Protein 6HFM (pdb70)

Solvent-accessible surface area: 18145 Å² total; per-residue (Å²): 149,116,118,144,85,56,32,106,68,1,24,110,104,18,55,28,30,50,25,143,24,118,83,63,58,154,97,20,123,124,49,134,21,103,5,89,77,55,107,59,96,137,17,65,0,16,1,7,0,17,0,52,0,52,35,9,118,60,76,28,71,30,32,104,7,25,7,99,29,29,0,58,97,2,0,59,93,16,11,134,32,122,54,139,64,4,157,103,172,15,117,118,33,5,47,51,176,102,0,25,1,0,1,2,2,108,32,0,5,3,27,88,5,21,47,194,61,31,0,48,64,9,3,88,88,131,94,25,35,3,2,0,12,33,46,0,0,24,0,16,0,0,0,135,122,55,1,129,45,34,10,75,131,33,29,42,94,129,1,49,112,87,28,77,186,82,89,127,78,98,78,91,38,39,74,43,0,28,115,90,14,64,23,30,42,27,31,17,25,58,13,51,150,84,14,73,151,11,113,13,104,2,96,64,46,112,56,70,132,12,54,0,18,1,2,0,19,0,55,0,46,31,5,110,57,81,35,43,26,26,104,6,24,9,113,33,26,0,28,97,3,0,68,89,16,8,133,33,123,38,151,67,2,149,100,173,17,113,122,30,6,50,38,174,94,1,34,3,10,1,2,19,112,74,0,23,40,55,128,9,28,100,177,45,34,0,50,68,10,3,92,90,136,94,44,39,3,2,0,12,22,45,0,1,22,0,14,0,0,0,118,124,50,13,154,36,30,78,90,156,52,57,99,107,136,1,74,126,92,23,1,80

Radius of gyration: 22.62 Å; Cα contacts (8 Å, |Δi|>4): 596; chains: 2; bounding box: 57×51×50 Å

B-factor: mean 28.2, std 13.53, range [13.57, 96.5]

Organism: Saccharomyces cerevisiae (strain ATCC 204508 / S288c) (NCBI:txid559292)

Sequence (332 aa):
ENKKIMLESAMTTLRNITNIKTHSPVELLNEGKIRLEDPMDFESQLIYPALIMYPTQDEFDFVGEVSELTTVQELVDLVLEGPQERFKKEGKENFTPKKVLVFMETKAGGLIKAGKKLTFHDILKKESPDVPLFDNALKIYIVPKVESSEGWISKWDKQKALERRSVGSENKKIMLESAMTTLRNITNIKTHSPVELLNEGKIRLEDPMDFESQLIYPALIMYPTQDEFDFVGEVSELTTVQELVDLVLEGPQERFKKEGKENFTPKKVLVFMETKAGGLIKAGKKLTFHDILKKESPDVPLFDNALKIYIVPKVESSEGWISKWDKQKALERRSV

InterPro domains:
  IPR011990 Tetratricopeptide-like helical domain superfamily [G3DSA:1.25.40.10] (78-227)
  IPR011990 Tetratricopeptide-like helical domain superfamily [SSF48452] (81-211)
  IPR019734 Tetratricopeptide repeat [PF00515] (124-154)
  IPR019734 Tetratricopeptide repeat [SM00028] (83-116)
  IPR019734 Tetratricopeptide repeat [SM00028] (121-154)
  IPR044059 Cns1/TTC4, wheel domain [PF18972] (257-374)

Structure (mmCIF, N/CA/C/O backbone):
data_6HFM
#
_entry.id   6HFM
#
_cell.length_a   45.000
_cell.length_b   79.000
_cell.length_c   98.900
_cell.angle_alpha   90.00
_cell.angle_beta   90.00
_cell.angle_gamma   90.00
#
_symmetry.space_group_name_H-M   'P 21 21 21'
#
loop_
_entity.id
_entity.type
_entity.pdbx_description
1 polymer 'Hsp70/Hsp90 co-chaperone CNS1'
2 non-polymer 'MAGNESIUM ION'
3 water water
#
loop_
_atom_site.group_PDB
_atom_site.id
_atom_site.type_symbol
_atom_site.label_atom_id
_atom_site.label_alt_id
_atom_site.label_comp_id
_atom_site.label_asym_id
_atom_site.label_entity_id
_atom_site.label_seq_id
_atom_site.pdbx_PDB_ins_code
_atom_site.Cartn_x
_atom_site.Cartn_y
_atom_site.Cartn_z
_atom_site.occupancy
_atom_site.B_iso_or_equiv
_atom_site.auth_seq_id
_atom_site.auth_comp_id
_atom_site.auth_asym_id
_atom_site.auth_atom_id
_atom_site.pdbx_PDB_model_num
ATOM 1 N N . GLU A 1 3 ? -25.366 38.036 -9.665 1.00 77.05 221 GLU A N 1
ATOM 2 C CA . GLU A 1 3 ? -24.419 38.914 -10.433 1.00 76.91 221 GLU A CA 1
ATOM 3 C C . GLU A 1 3 ? -23.212 39.306 -9.578 1.00 69.62 221 GLU A C 1
ATOM 4 O O . GLU A 1 3 ? -22.068 39.184 -10.015 1.00 59.90 221 GLU A O 1
ATOM 10 N N . ASN A 1 4 ? -23.500 39.800 -8.374 1.00 63.84 222 ASN A N 1
ATOM 11 C CA . ASN A 1 4 ? -22.482 40.151 -7.366 1.00 59.78 222 ASN A CA 1
ATOM 12 C C . ASN A 1 4 ? -21.414 39.067 -7.141 1.00 50.15 222 ASN A C 1
ATOM 13 O O . ASN A 1 4 ? -20.217 39.364 -7.178 1.00 46.32 222 ASN A O 1
ATOM 18 N N . LYS A 1 5 ? -21.853 37.827 -6.917 1.00 45.72 223 LYS A N 1
ATOM 19 C CA . LYS A 1 5 ? -20.941 36.684 -6.722 1.00 42.68 223 LYS A CA 1
ATOM 20 C C . LYS A 1 5 ? -20.148 36.361 -7.982 1.00 38.23 223 LYS A C 1
ATOM 21 O O . LYS A 1 5 ? -18.943 36.092 -7.924 1.00 32.41 223 LYS A O 1
ATOM 27 N N . LYS A 1 6 ? -20.840 36.392 -9.113 1.00 37.61 224 LYS A N 1
ATOM 28 C CA . LYS A 1 6 ? -20.250 36.048 -10.396 1.00 38.06 224 LYS A CA 1
ATOM 29 C C . LYS A 1 6 ? -19.190 37.074 -10.824 1.00 32.42 224 LYS A C 1
ATOM 30 O O . LYS A 1 6 ? -18.098 36.701 -11.252 1.00 28.55 224 LYS A O 1
ATOM 36 N N . ILE A 1 7 ? -19.495 38.361 -10.667 1.00 30.90 225 ILE A N 1
ATOM 37 C CA . ILE A 1 7 ? -18.547 39.420 -11.018 1.00 30.76 225 ILE A CA 1
ATOM 38 C C . ILE A 1 7 ? -17.328 39.404 -10.081 1.00 25.76 225 ILE A C 1
ATOM 39 O O . ILE A 1 7 ? -16.207 39.652 -10.532 1.00 26.01 225 ILE A O 1
ATOM 44 N N . MET A 1 8 ? -17.537 39.107 -8.797 1.00 24.07 226 MET A N 1
ATOM 45 C CA . MET A 1 8 ? -16.416 38.978 -7.855 1.00 22.69 226 MET A CA 1
ATOM 46 C C . MET A 1 8 ? -15.473 37.852 -8.265 1.00 21.79 226 MET A C 1
ATOM 47 O O . MET A 1 8 ? -14.252 38.022 -8.236 1.00 21.36 226 MET A O 1
ATOM 52 N N . LEU A 1 9 ? -16.038 36.700 -8.621 1.00 21.65 227 LEU A N 1
ATOM 53 C CA . LEU A 1 9 ? -15.223 35.565 -9.043 1.00 21.68 227 LEU A CA 1
ATOM 54 C C . LEU A 1 9 ? -14.389 35.897 -10.279 1.00 21.65 227 LEU A C 1
ATOM 55 O O . LEU A 1 9 ? -13.198 35.596 -10.314 1.00 21.46 227 LEU A O 1
ATOM 60 N N . GLU A 1 10 ? -15.019 36.523 -11.276 1.00 23.04 228 GLU A N 1
ATOM 61 C CA . GLU A 1 10 ? -14.326 36.954 -12.497 1.00 25.26 228 GLU A CA 1
ATOM 62 C C . GLU A 1 10 ? -13.169 37.908 -12.184 1.00 22.92 228 GLU A C 1
ATOM 63 O O . GLU A 1 10 ? -12.059 37.726 -12.679 1.00 22.15 228 GLU A O 1
ATOM 69 N N . SER A 1 11 ? -13.441 38.920 -11.364 1.00 22.51 229 SER A N 1
ATOM 70 C CA . SER A 1 11 ? -12.421 39.901 -10.971 1.00 22.39 229 SER A CA 1
ATOM 71 C C . SER A 1 11 ? -11.286 39.259 -10.162 1.00 21.09 229 SER A C 1
ATOM 72 O O . SER A 1 11 ? -10.118 39.632 -10.314 1.00 21.13 229 SER A O 1
ATOM 75 N N . ALA A 1 12 ? -11.639 38.287 -9.322 1.00 19.08 230 ALA A N 1
ATOM 76 C CA . ALA A 1 12 ? -10.660 37.549 -8.522 1.00 19.06 230 ALA A CA 1
ATOM 77 C C . ALA A 1 12 ? -9.778 36.627 -9.367 1.00 19.36 230 ALA A C 1
ATOM 78 O O . ALA A 1 12 ? -8.590 36.463 -9.076 1.00 18.65 230 ALA A O 1
ATOM 80 N N . MET A 1 13 ? -10.363 36.020 -10.400 1.00 19.35 231 MET A N 1
ATOM 81 C CA . MET A 1 13 ? -9.610 35.134 -11.294 1.00 19.99 231 MET A CA 1
ATOM 82 C C . MET A 1 13 ? -8.673 35.903 -12.235 1.00 19.72 231 MET A C 1
ATOM 83 O O . MET A 1 13 ? -7.572 35.425 -12.505 1.00 19.71 231 MET A O 1
ATOM 88 N N . THR A 1 14 ? -9.078 37.091 -12.703 1.00 20.67 232 THR A N 1
ATOM 89 C CA A THR A 1 14 ? -8.209 37.925 -13.536 0.50 21.06 232 THR A CA 1
ATOM 90 C CA B THR A 1 14 ? -8.199 37.926 -13.534 0.50 21.71 232 THR A CA 1
ATOM 91 C C . THR A 1 14 ? -7.015 38.446 -12.724 1.00 20.68 232 THR A C 1
ATOM 92 O O . THR A 1 14 ? -5.902 38.532 -13.238 1.00 21.34 232 THR A O 1
ATOM 99 N N . LEU A 1 15 ? -7.244 38.776 -11.450 1.00 20.47 233 LEU A N 1
ATOM 100 C CA . LEU A 1 15 ? -6.144 39.177 -10.558 1.00 20.59 233 LEU A CA 1
ATOM 101 C C . LEU A 1 15 ? -5.099 38.069 -10.445 1.00 19.98 233 LEU A C 1
ATOM 102 O O . LEU A 1 15 ? -3.900 38.335 -10.433 1.00 21.25 233 LEU A O 1
ATOM 107 N N . ARG A 1 16 ? -5.577 36.828 -10.378 1.00 19.15 234 ARG A N 1
ATOM 108 C CA . ARG A 1 16 ? -4.724 35.637 -10.318 1.00 19.06 234 ARG A CA 1
ATOM 109 C C . ARG A 1 16 ? -4.096 35.231 -11.672 1.00 19.25 234 ARG A C 1
ATOM 110 O O . ARG A 1 16 ? -3.410 34.208 -11.743 1.00 19.36 234 ARG A O 1
ATOM 118 N N . ASN A 1 17 ? -4.352 36.012 -12.728 1.00 18.91 235 ASN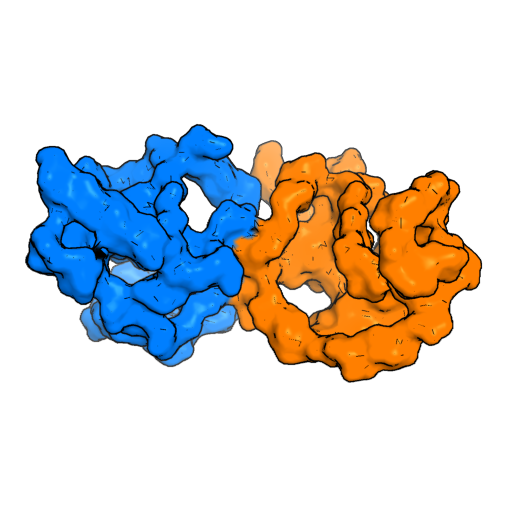 A N 1
ATOM 119 C CA . ASN A 1 17 ? -3.812 35.789 -14.076 1.00 19.23 235 ASN A CA 1
ATOM 120 C C . ASN A 1 17 ? -4.157 34.404 -14.642 1.00 18.22 235 ASN A C 1
ATOM 121 O O . ASN A 1 17 ? -3.363 33.812 -15.369 1.00 19.04 235 ASN A O 1
ATOM 126 N N . ILE A 1 18 ? -5.357 33.915 -14.330 1.00 17.28 236 ILE A N 1
ATOM 127 C CA . ILE A 1 18 ? -5.773 32.566 -14.750 1.00 17.31 236 ILE A CA 1
ATOM 128 C C . ILE A 1 18 ? -6.263 32.594 -16.202 1.00 18.13 236 ILE A C 1
ATOM 129 O O . ILE A 1 18 ? -7.139 33.389 -16.568 1.00 20.46 236 ILE A O 1
ATOM 134 N N . THR A 1 19 ? -5.680 31.726 -17.018 1.00 17.82 237 THR A N 1
ATOM 135 C CA . THR A 1 19 ? -6.142 31.481 -18.381 1.00 17.15 237 THR A CA 1
ATOM 136 C C . THR A 1 19 ? -7.131 30.311 -18.337 1.00 17.09 237 THR A C 1
ATOM 137 O O . THR A 1 19 ? -6.825 29.284 -17.745 1.00 16.59 237 THR A O 1
ATOM 141 N N . ASN A 1 20 ? -8.308 30.475 -18.945 1.00 17.07 238 ASN A N 1
ATOM 142 C CA . ASN A 1 20 ? -9.274 29.369 -19.070 1.00 16.91 238 ASN A CA 1
ATOM 143 C C . ASN A 1 20 ? -9.512 29.040 -20.538 1.00 17.04 238 ASN A C 1
ATOM 144 O O . ASN A 1 20 ? -9.804 29.928 -21.342 1.00 20.91 238 ASN A O 1
ATOM 149 N N . ILE A 1 21 ? -9.399 27.753 -20.868 1.00 16.26 239 ILE A N 1
ATOM 150 C CA . ILE A 1 21 ? -9.644 27.261 -22.220 1.00 17.67 239 ILE A CA 1
ATOM 151 C C . ILE A 1 21 ? -10.907 26.399 -22.199 1.00 18.07 239 ILE A C 1
ATOM 152 O O . ILE A 1 21 ? -10.967 25.407 -21.476 1.00 17.34 239 ILE A O 1
ATOM 157 N N . LYS A 1 22 ? -11.901 26.768 -23.008 1.00 18.02 240 LYS A N 1
ATOM 158 C CA . LYS A 1 22 ? -13.110 25.956 -23.146 1.00 19.43 240 LYS A CA 1
ATOM 159 C C . LYS A 1 22 ? -12.910 24.894 -24.227 1.00 18.33 240 LYS A C 1
ATOM 160 O O . LYS A 1 22 ? -12.309 25.170 -25.279 1.00 18.12 240 LYS A O 1
ATOM 166 N N . THR A 1 23 ? -13.383 23.678 -23.943 1.00 17.59 241 THR A N 1
ATOM 167 C CA . THR A 1 23 ? -13.274 22.546 -24.868 1.00 18.31 241 THR A CA 1
ATOM 168 C C . THR A 1 23 ? -14.659 22.172 -25.382 1.00 18.50 241 THR A C 1
ATOM 169 O O . THR A 1 23 ? -15.675 22.513 -24.768 1.00 18.13 241 THR A O 1
ATOM 173 N N . HIS A 1 24 ? -14.701 21.498 -26.530 1.00 19.07 242 HIS A N 1
ATOM 174 C CA . HIS A 1 24 ? -15.993 21.189 -27.162 1.00 20.20 242 HIS A CA 1
ATOM 175 C C . HIS A 1 24 ? -16.745 20.063 -26.456 1.00 20.78 242 HIS A C 1
ATOM 176 O O . HIS A 1 24 ? -17.979 20.101 -26.387 1.00 22.10 242 HIS A O 1
ATOM 183 N N . SER A 1 25 ? -16.013 19.094 -25.905 1.00 20.96 243 SER A N 1
ATOM 184 C CA . SER A 1 25 ? -16.623 17.901 -25.318 1.00 22.45 243 SER A CA 1
ATOM 185 C C . SER A 1 25 ? -16.071 17.596 -23.920 1.00 21.55 243 SER A C 1
ATOM 186 O O . SER A 1 25 ? -15.464 16.544 -23.706 1.00 24.62 243 SER A O 1
ATOM 189 N N . PRO A 1 26 ? -16.302 18.513 -22.959 1.00 20.37 244 PRO A N 1
ATOM 190 C CA . PRO A 1 26 ? -15.882 18.246 -21.582 1.00 21.45 244 PRO A CA 1
ATOM 191 C C . PRO A 1 26 ? -16.633 17.045 -21.008 1.00 23.34 244 PRO A C 1
ATOM 192 O O . PRO A 1 26 ? -17.786 16.798 -21.384 1.00 23.54 244 PRO A O 1
ATOM 196 N N . VAL A 1 27 ? -15.976 16.298 -20.123 1.00 23.68 245 VAL A N 1
ATOM 197 C CA . VAL A 1 27 ? -16.614 15.140 -19.485 1.00 25.71 245 VAL A CA 1
ATOM 198 C C . VAL A 1 27 ? -17.841 15.558 -18.671 1.00 24.91 245 VAL A C 1
ATOM 199 O O . VAL A 1 27 ? -17.892 16.668 -18.125 1.00 22.74 245 VAL A O 1
ATOM 203 N N . GLU A 1 28 ? -18.820 14.655 -18.587 1.00 27.53 246 GLU A N 1
ATOM 204 C CA . GLU A 1 28 ? -20.094 14.933 -17.911 1.00 30.28 246 GLU A CA 1
ATOM 205 C C . GLU A 1 28 ? -19.931 15.260 -16.420 1.00 26.50 246 GLU A C 1
ATOM 206 O O . GLU A 1 28 ? -20.738 15.987 -15.853 1.00 27.70 246 GLU A O 1
ATOM 212 N N . LEU A 1 29 ? -18.862 14.757 -15.801 1.00 24.56 247 LEU A N 1
ATOM 213 C CA . LEU A 1 29 ? -18.566 15.070 -14.397 1.00 25.33 247 LEU A CA 1
ATOM 214 C C . LEU A 1 29 ? -18.364 16.562 -14.109 1.00 24.19 247 LEU A C 1
ATOM 215 O O . LEU A 1 29 ? -18.535 16.986 -12.966 1.00 24.38 247 LEU A O 1
ATOM 220 N N . LEU A 1 30 ? -17.998 17.342 -15.133 1.00 23.81 248 LEU A N 1
ATOM 221 C CA . LEU A 1 30 ? -17.867 18.805 -15.017 1.00 23.68 248 LEU A CA 1
ATOM 222 C C . LEU A 1 30 ? -19.134 19.620 -15.365 1.00 26.10 248 LEU A C 1
ATOM 223 O O . LEU A 1 30 ? -19.057 20.849 -15.441 1.00 26.29 248 LEU A O 1
ATOM 228 N N . ASN A 1 31 ? -20.287 18.973 -15.572 1.00 27.56 249 ASN A N 1
ATOM 229 C CA . ASN A 1 31 ? -21.468 19.679 -16.115 1.00 29.91 249 ASN A CA 1
ATOM 230 C C . ASN A 1 31 ? -21.996 20.827 -15.233 1.00 30.64 249 ASN A C 1
ATOM 231 O O . ASN A 1 31 ? -22.543 21.805 -15.757 1.00 29.40 249 ASN A O 1
ATOM 236 N N . GLU A 1 32 ? -21.831 20.704 -13.913 1.00 32.32 250 GLU A N 1
ATOM 237 C CA . GLU A 1 32 ? -22.326 21.715 -12.965 1.00 33.99 250 GLU A CA 1
ATOM 238 C C . GLU A 1 32 ? -21.451 22.977 -12.906 1.00 29.86 250 GLU A C 1
ATOM 239 O O . GLU A 1 32 ? -21.917 24.027 -12.458 1.00 29.94 250 GLU A O 1
ATOM 245 N N . GLY A 1 33 ? -20.196 22.883 -13.347 1.00 27.62 251 GLY A N 1
ATOM 246 C CA . GLY A 1 33 ? -19.317 24.055 -13.424 1.00 26.54 251 GLY A CA 1
ATOM 247 C C . GLY A 1 33 ? -18.947 24.641 -12.070 1.00 26.90 251 GLY A C 1
ATOM 248 O O . GLY A 1 33 ? -18.909 25.867 -11.910 1.00 27.98 251 GLY A O 1
ATOM 249 N N . LYS A 1 34 ? -18.659 23.767 -11.107 1.00 25.55 252 LYS A N 1
ATOM 250 C CA . LYS A 1 34 ? -18.379 24.182 -9.727 1.00 25.82 252 LYS A CA 1
ATOM 251 C C . LYS A 1 34 ? -16.965 24.746 -9.579 1.00 24.70 252 LYS A C 1
ATOM 252 O O . LYS A 1 34 ? -15.993 24.003 -9.517 1.00 29.18 252 LYS A O 1
ATOM 258 N N . ILE A 1 35 ? -16.871 26.067 -9.550 1.00 23.86 253 ILE A N 1
ATOM 259 C CA . ILE A 1 35 ? -15.634 26.783 -9.218 1.00 22.05 253 ILE A CA 1
ATOM 260 C C . ILE A 1 35 ? -16.082 27.956 -8.354 1.00 21.60 253 ILE A C 1
ATOM 261 O O . ILE A 1 35 ? -17.097 28.589 -8.654 1.00 22.67 253 ILE A O 1
ATOM 266 N N . ARG A 1 36 ? -15.370 28.213 -7.258 1.00 20.70 254 ARG A N 1
ATOM 267 C CA . ARG A 1 36 ? -15.800 29.249 -6.310 1.00 21.46 254 ARG A CA 1
ATOM 268 C C . ARG A 1 36 ? -14.679 29.721 -5.396 1.00 20.36 254 ARG A C 1
ATOM 269 O O . ARG A 1 36 ? -13.704 29.003 -5.176 1.00 19.18 254 ARG A O 1
ATOM 277 N N . LEU A 1 37 ? -14.848 30.934 -4.876 1.00 20.26 255 LEU A N 1
ATOM 278 C CA . LEU A 1 37 ? -14.081 31.419 -3.731 1.00 19.86 255 LEU A CA 1
ATOM 279 C C . LEU A 1 37 ? -14.707 30.848 -2.467 1.00 21.45 255 LEU A C 1
ATOM 280 O O . LEU A 1 37 ? -15.935 30.843 -2.334 1.00 21.32 255 LEU A O 1
ATOM 285 N N . GLU A 1 38 ? -13.866 30.389 -1.541 1.00 21.82 256 GLU A N 1
ATOM 286 C CA . GLU A 1 38 ? -14.343 29.806 -0.278 1.00 24.27 256 GLU A CA 1
ATOM 287 C C . GLU A 1 38 ? -15.270 30.773 0.457 1.00 23.01 256 GLU A C 1
ATOM 288 O O . GLU A 1 38 ? -16.312 30.367 0.970 1.00 24.45 256 GLU A O 1
ATOM 294 N N . ASP A 1 39 ? -14.892 32.053 0.475 1.00 22.06 257 ASP A N 1
ATOM 295 C CA . ASP A 1 39 ? -15.756 33.134 0.953 1.00 22.79 257 ASP A CA 1
ATOM 296 C C . ASP A 1 39 ? -16.139 33.955 -0.276 1.00 23.08 257 ASP A C 1
ATOM 297 O O . ASP A 1 39 ? -15.296 34.677 -0.802 1.00 21.29 257 ASP A O 1
ATOM 302 N N . PRO A 1 40 ? -17.398 33.842 -0.751 1.00 24.34 258 PRO A N 1
ATOM 303 C CA . PRO A 1 40 ? -17.737 34.403 -2.077 1.00 24.97 258 PRO A CA 1
ATOM 304 C C . PRO A 1 40 ? -17.518 35.909 -2.272 1.00 25.79 258 PRO A C 1
ATOM 305 O O . PRO A 1 40 ? -17.335 36.344 -3.407 1.00 26.69 258 PRO A O 1
ATOM 309 N N . MET A 1 41 ? -17.541 36.688 -1.190 1.00 26.85 259 MET A N 1
ATOM 310 C CA . MET A 1 41 ? -17.310 38.139 -1.273 1.00 29.54 259 MET A CA 1
ATOM 311 C C . MET A 1 41 ? -15.906 38.582 -0.836 1.00 27.11 259 MET A C 1
ATOM 312 O O . MET A 1 41 ? -15.683 39.769 -0.595 1.00 27.86 259 MET A O 1
ATOM 317 N N . ASP A 1 42 ? -14.956 37.646 -0.783 1.00 24.73 260 ASP A N 1
ATOM 318 C CA . ASP A 1 42 ? -13.574 37.943 -0.400 1.00 24.08 260 ASP A CA 1
ATOM 319 C C . ASP A 1 42 ? -12.621 37.375 -1.450 1.00 21.76 260 ASP A C 1
ATOM 320 O O . ASP A 1 42 ? -12.389 36.169 -1.488 1.00 21.19 260 ASP A O 1
ATOM 325 N N . PHE A 1 43 ? -12.051 38.250 -2.281 1.00 21.21 261 PHE A N 1
ATOM 326 C CA . PHE A 1 43 ? -11.140 37.815 -3.356 1.00 20.97 261 PHE A CA 1
ATOM 327 C C . PHE A 1 43 ? -9.880 37.066 -2.865 1.00 21.63 261 PHE A C 1
ATOM 328 O O . PHE A 1 43 ? -9.293 36.301 -3.634 1.00 21.39 261 PHE A O 1
ATOM 336 N N . GLU A 1 44 ? -9.456 37.331 -1.623 1.00 22.33 262 GLU A N 1
ATOM 337 C CA . GLU A 1 44 ? -8.275 36.712 -0.992 1.00 24.89 262 GLU A CA 1
ATOM 338 C C . GLU A 1 44 ? -8.491 35.300 -0.496 1.00 22.33 262 GLU A C 1
ATOM 339 O O . GLU A 1 44 ? -7.517 34.602 -0.210 1.00 23.72 262 GLU A O 1
ATOM 345 N N . SER A 1 45 ? -9.750 34.904 -0.309 1.00 19.99 263 SER A N 1
ATOM 346 C CA . SER A 1 45 ? -10.047 33.559 0.177 1.00 20.38 263 SER A CA 1
ATOM 347 C C . SER A 1 45 ? -9.629 32.539 -0.876 1.00 20.79 263 SER A C 1
ATOM 348 O O . SER A 1 45 ? -9.340 32.893 -2.025 1.00 19.88 263 SER A O 1
ATOM 351 N N . GLN A 1 46 ? -9.570 31.275 -0.476 1.00 21.20 264 GLN A N 1
ATOM 352 C CA . GLN A 1 46 ? -9.050 30.233 -1.359 1.00 21.20 264 GLN A CA 1
ATOM 353 C C . GLN A 1 46 ? -10.003 29.964 -2.518 1.00 18.66 264 GLN A C 1
ATOM 354 O O . GLN A 1 46 ? -11.182 29.688 -2.310 1.00 18.58 264 GLN A O 1
ATOM 360 N N . LEU A 1 47 ? -9.482 30.091 -3.734 1.00 17.01 265 LEU A N 1
ATOM 361 C CA . LEU A 1 47 ? -10.166 29.635 -4.939 1.00 16.71 265 LEU A CA 1
ATOM 362 C C . LEU A 1 47 ? -10.149 28.108 -4.975 1.00 16.94 265 LEU A C 1
ATOM 363 O O . LEU A 1 47 ? -9.105 27.486 -4.775 1.00 18.41 265 LEU A O 1
ATOM 368 N N . ILE A 1 48 ? -11.316 27.519 -5.228 1.00 16.41 266 ILE A N 1
ATOM 369 C CA . ILE A 1 48 ? -11.504 26.067 -5.213 1.00 16.76 266 ILE A CA 1
ATOM 370 C C . ILE A 1 48 ? -12.034 25.651 -6.588 1.00 17.07 266 ILE A C 1
ATOM 371 O O . ILE A 1 48 ? -13.051 26.184 -7.041 1.00 19.15 266 ILE A O 1
ATOM 376 N N . TYR A 1 49 ? -11.352 24.703 -7.235 1.00 17.51 267 TYR A N 1
ATOM 377 C CA . TYR A 1 49 ? -11.767 24.196 -8.554 1.00 16.60 267 TYR A CA 1
ATOM 378 C C . TYR A 1 49 ? -11.696 22.668 -8.602 1.00 17.13 267 TYR A C 1
ATOM 379 O O . TYR A 1 49 ? -10.967 22.062 -7.817 1.00 17.50 267 TYR A O 1
ATOM 388 N N . PRO A 1 50 ? -12.448 22.042 -9.528 1.00 17.08 268 PRO A N 1
ATOM 389 C CA . PRO A 1 50 ? -12.327 20.601 -9.694 1.00 16.94 268 PRO A CA 1
ATOM 390 C C . PRO A 1 50 ? -11.017 20.228 -10.385 1.00 16.41 268 PRO A C 1
ATOM 391 O O . PRO A 1 50 ? -10.344 21.090 -10.961 1.00 16.70 268 PRO A O 1
ATOM 395 N N . ALA A 1 51 ? -10.679 18.942 -10.337 1.00 16.40 269 ALA A N 1
ATOM 396 C CA . ALA A 1 51 ? -9.506 18.406 -11.029 1.00 17.13 269 ALA A CA 1
ATOM 397 C C . ALA A 1 51 ? -9.805 17.094 -11.739 1.00 16.86 269 ALA A C 1
ATOM 398 O O . ALA A 1 51 ? -10.434 16.191 -11.167 1.00 18.31 269 ALA A O 1
ATOM 400 N N . LEU A 1 52 ? -9.355 17.005 -12.993 1.00 17.25 270 LEU A N 1
ATOM 401 C CA . LEU A 1 52 ? -9.274 15.751 -13.729 1.00 18.51 270 LEU A CA 1
ATOM 402 C C . LEU A 1 52 ? -7.831 15.270 -13.652 1.00 18.63 270 LEU A C 1
ATOM 403 O O . LEU A 1 52 ? -6.909 16.008 -14.012 1.00 19.58 270 LEU A O 1
ATOM 408 N N . ILE A 1 53 ? -7.634 14.040 -13.172 1.00 18.97 271 ILE A N 1
ATOM 409 C CA . ILE A 1 53 ? -6.298 13.461 -13.033 1.00 19.76 271 ILE A CA 1
ATOM 410 C C . ILE A 1 53 ? -6.220 12.287 -14.000 1.00 19.56 271 ILE A C 1
ATOM 411 O O . ILE A 1 53 ? -6.871 11.268 -13.795 1.00 21.04 271 ILE A O 1
ATOM 416 N N . MET A 1 54 ? -5.430 12.454 -15.058 1.00 18.75 272 MET A N 1
ATOM 417 C CA . MET A 1 54 ? -5.331 11.480 -16.142 1.00 20.09 272 MET A CA 1
ATOM 418 C C . MET A 1 54 ? -4.140 10.556 -15.906 1.00 19.36 272 MET A C 1
ATOM 419 O O . MET A 1 54 ? -3.060 11.015 -15.534 1.00 18.90 272 MET A O 1
ATOM 424 N N . TYR A 1 55 ? -4.346 9.258 -16.132 1.00 20.55 273 TYR A N 1
ATOM 425 C CA . TYR A 1 55 ? -3.272 8.262 -16.121 1.00 21.22 273 TYR A CA 1
ATOM 426 C C . TYR A 1 55 ? -3.227 7.643 -17.521 1.00 22.27 273 TYR A C 1
ATOM 427 O O . TYR A 1 55 ? -3.740 6.538 -17.730 1.00 23.55 273 TYR A O 1
ATOM 436 N N . PRO A 1 56 ? -2.630 8.359 -18.496 1.00 22.17 274 PRO A N 1
ATOM 437 C CA . PRO A 1 56 ? -2.731 7.925 -19.902 1.00 23.93 274 PRO A CA 1
ATOM 438 C C . PRO A 1 56 ? -2.117 6.553 -20.207 1.00 25.40 274 PRO A C 1
ATOM 439 O O . PRO A 1 56 ? -2.644 5.832 -21.065 1.00 29.35 274 PRO A O 1
ATOM 443 N N . THR A 1 57 ? -1.048 6.180 -19.500 1.00 24.10 275 THR A N 1
ATOM 444 C CA . THR A 1 57 ? -0.411 4.866 -19.707 1.00 25.96 275 THR A CA 1
ATOM 445 C C . THR A 1 57 ? -1.209 3.698 -19.095 1.00 28.29 275 THR A C 1
ATOM 446 O O . THR A 1 57 ? -0.905 2.535 -19.380 1.00 30.67 275 THR A O 1
ATOM 450 N N . GLN A 1 58 ? -2.212 4.002 -18.264 1.00 29.03 276 GLN A N 1
ATOM 451 C CA . GLN A 1 58 ? -3.106 2.996 -17.673 1.00 31.45 276 GLN A CA 1
ATOM 452 C C . GLN A 1 58 ? -4.555 3.041 -18.196 1.00 32.37 276 GLN A C 1
ATOM 453 O O . GLN A 1 58 ? -5.385 2.238 -17.752 1.00 33.90 276 GLN A O 1
ATOM 459 N N . ASP A 1 59 ? -4.854 3.949 -19.131 1.00 30.41 277 ASP A N 1
ATOM 460 C CA . ASP A 1 59 ? -6.226 4.185 -19.626 1.00 31.85 277 ASP A CA 1
ATOM 461 C C . ASP A 1 59 ? -7.229 4.361 -18.479 1.00 31.67 277 ASP A C 1
ATOM 462 O O . ASP A 1 59 ? -8.245 3.667 -18.390 1.00 32.05 277 ASP A O 1
ATOM 467 N N . GLU A 1 60 ? -6.912 5.295 -17.598 1.00 29.85 278 GLU A N 1
ATOM 468 C CA . GLU A 1 60 ? -7.721 5.551 -16.415 1.00 28.56 278 GLU A CA 1
ATOM 469 C C . GLU A 1 60 ? -7.641 7.025 -16.087 1.00 26.02 278 GLU A C 1
ATOM 470 O O . GLU A 1 60 ? -6.713 7.707 -16.524 1.00 25.66 278 GLU A O 1
ATOM 476 N N . PHE A 1 61 ? -8.629 7.511 -15.342 1.00 24.36 279 PHE A N 1
ATOM 477 C CA . PHE A 1 61 ? -8.572 8.854 -14.771 1.00 23.51 279 PHE A CA 1
ATOM 478 C C . PHE A 1 61 ? -9.378 8.940 -13.480 1.00 23.67 279 PHE A C 1
ATOM 479 O O . PHE A 1 61 ? -10.270 8.121 -13.236 1.00 24.46 279 PHE A O 1
ATOM 487 N N . ASP A 1 62 ? -9.024 9.920 -12.652 1.00 22.27 280 ASP A N 1
ATOM 488 C CA . ASP A 1 62 ? -9.756 10.236 -11.430 1.00 22.42 280 ASP A CA 1
ATOM 489 C C . ASP A 1 62 ? -10.386 11.613 -11.565 1.00 21.46 280 ASP A C 1
ATOM 490 O O . ASP A 1 62 ? -9.924 12.450 -12.347 1.00 20.82 280 ASP A O 1
ATOM 495 N N . PHE A 1 63 ? -11.439 11.833 -10.787 1.00 20.96 281 PHE A N 1
ATOM 496 C CA . PHE A 1 63 ? -12.088 13.128 -10.670 1.00 21.31 281 PHE A CA 1
ATOM 497 C C . PHE A 1 63 ? -12.142 13.526 -9.198 1.00 21.85 281 PHE A C 1
ATOM 498 O O . PHE A 1 63 ? -12.616 12.756 -8.362 1.00 23.76 281 PHE A O 1
ATOM 506 N N . VAL A 1 64 ? -11.650 14.725 -8.893 1.00 20.49 282 VAL A N 1
ATOM 507 C CA . VAL A 1 64 ? -11.702 15.283 -7.544 1.00 21.14 282 VAL A CA 1
ATOM 508 C C . VAL A 1 64 ? -12.526 16.562 -7.640 1.00 20.51 282 VAL A C 1
ATOM 509 O O . VAL A 1 64 ? -12.137 17.498 -8.333 1.00 21.84 282 VAL A O 1
ATOM 513 N N . GLY A 1 65 ? -13.668 16.591 -6.953 1.00 21.05 283 GLY A N 1
ATOM 514 C CA . GLY A 1 65 ? -14.623 17.686 -7.089 1.00 21.65 283 GLY A CA 1
ATOM 515 C C . GLY A 1 65 ? -14.135 19.044 -6.627 1.00 21.17 283 GLY A C 1
ATOM 516 O O . GLY A 1 65 ? -14.521 20.061 -7.213 1.00 22.25 283 GLY A O 1
ATOM 517 N N . GLU A 1 66 ? -13.305 19.059 -5.580 1.00 22.32 284 GLU A N 1
ATOM 518 C CA . GLU A 1 66 ? -12.788 20.296 -4.976 1.00 22.99 284 GLU A CA 1
ATOM 519 C C . GLU A 1 66 ? -11.304 20.180 -4.630 1.00 22.53 284 GLU A C 1
ATOM 520 O O . GLU A 1 66 ? -10.904 19.323 -3.835 1.00 25.47 284 GLU A O 1
ATOM 526 N N . VAL A 1 67 ? -10.498 21.046 -5.244 1.00 20.74 285 VAL A N 1
ATOM 527 C CA . VAL A 1 67 ? -9.080 21.196 -4.934 1.00 19.55 285 VAL A CA 1
ATOM 528 C C . VAL A 1 67 ? -8.817 22.677 -4.695 1.00 19.44 285 VAL A C 1
ATOM 529 O O . VAL A 1 67 ? -9.104 23.499 -5.560 1.00 19.93 285 VAL A O 1
ATOM 533 N N . SER A 1 68 ? -8.267 23.013 -3.528 1.00 18.77 286 SER A N 1
ATOM 534 C CA . SER A 1 68 ? -7.875 24.394 -3.243 1.00 18.45 286 SER A CA 1
ATOM 535 C C . SER A 1 68 ? -6.638 24.785 -4.039 1.00 18.06 286 SER A C 1
ATOM 536 O O . SER A 1 68 ? -5.714 23.988 -4.187 1.00 18.77 286 SER A O 1
ATOM 539 N N . GLU A 1 69 ? -6.605 26.040 -4.494 1.00 18.98 287 GLU A N 1
ATOM 540 C CA . GLU A 1 69 ? -5.422 26.610 -5.157 1.00 19.09 287 GLU A CA 1
ATOM 541 C C . GLU A 1 69 ? -4.139 26.573 -4.306 1.00 19.32 287 GLU A C 1
ATOM 542 O O . GLU A 1 69 ? -3.044 26.614 -4.850 1.00 20.49 287 GLU A O 1
ATOM 548 N N . LEU A 1 70 ? -4.278 26.540 -2.979 1.00 20.30 288 LEU A N 1
ATOM 549 C CA . LEU A 1 70 ? -3.116 26.444 -2.085 1.00 21.80 288 LEU A CA 1
ATOM 550 C C . LEU A 1 70 ? -2.560 25.024 -1.927 1.00 21.58 288 LEU A C 1
ATOM 551 O O . LEU A 1 70 ? -1.517 24.838 -1.290 1.00 24.37 288 LEU A O 1
ATOM 556 N N . THR A 1 71 ? -3.249 24.030 -2.487 1.00 20.57 289 THR A N 1
ATOM 557 C CA . THR A 1 71 ? -2.748 22.653 -2.539 1.00 22.15 289 THR A CA 1
ATOM 558 C C . THR A 1 71 ? -1.498 22.584 -3.425 1.00 21.82 289 THR A C 1
ATOM 559 O O . THR A 1 71 ? -1.468 23.190 -4.504 1.00 20.80 289 THR A O 1
ATOM 563 N N . THR A 1 72 ? -0.473 21.857 -2.978 1.00 22.14 290 THR A N 1
ATOM 564 C CA . THR A 1 72 ? 0.703 21.615 -3.817 1.00 22.31 290 THR A CA 1
ATOM 565 C C . THR A 1 72 ? 0.478 20.420 -4.735 1.00 21.56 290 THR A C 1
ATOM 566 O O . THR A 1 72 ? -0.380 19.575 -4.486 1.00 21.33 290 THR A O 1
ATOM 570 N N . VAL A 1 73 ? 1.283 20.359 -5.789 1.00 20.08 291 VAL A N 1
ATOM 571 C CA . VAL A 1 73 ? 1.249 19.229 -6.717 1.00 20.42 291 VAL A CA 1
ATOM 572 C C . VAL A 1 73 ? 1.496 17.924 -5.939 1.00 21.94 291 VAL A C 1
ATOM 573 O O . VAL A 1 73 ? 0.745 16.954 -6.097 1.00 21.24 291 VAL A O 1
ATOM 577 N N . GLN A 1 74 ? 2.519 17.928 -5.081 1.00 23.40 292 GLN A N 1
ATOM 578 C CA . GLN A 1 74 ? 2.823 16.783 -4.202 1.00 26.45 292 GLN A CA 1
ATOM 579 C C . GLN A 1 74 ? 1.623 16.336 -3.366 1.00 25.42 292 GLN A C 1
ATOM 580 O O . GLN A 1 74 ? 1.347 15.143 -3.265 1.00 25.45 292 GLN A O 1
ATOM 586 N N . GLU A 1 75 ? 0.934 17.296 -2.753 1.00 24.87 293 GLU A N 1
ATOM 587 C CA . GLU A 1 75 ? -0.227 16.992 -1.908 1.00 25.63 293 GLU A CA 1
ATOM 588 C C . GLU A 1 75 ? -1.353 16.312 -2.698 1.00 24.83 293 GLU A C 1
ATOM 589 O O . GLU A 1 75 ? -1.971 15.372 -2.204 1.00 25.66 293 GLU A O 1
ATOM 595 N N . LEU A 1 76 ? -1.594 16.758 -3.934 1.00 22.75 294 LEU A N 1
ATOM 596 C CA . LEU A 1 76 ? -2.622 16.130 -4.770 1.00 22.79 294 LEU A CA 1
ATOM 597 C C . LEU A 1 76 ? -2.192 14.729 -5.222 1.00 22.89 294 LEU A C 1
ATOM 598 O O . LEU A 1 76 ? -3.011 13.808 -5.226 1.00 23.30 294 LEU A O 1
ATOM 603 N N . VAL A 1 77 ? -0.917 14.570 -5.589 1.00 22.88 295 VAL A N 1
ATOM 604 C CA . VAL A 1 77 ? -0.374 13.243 -5.943 1.00 23.48 295 VAL A CA 1
ATOM 605 C C . VAL A 1 77 ? -0.498 12.273 -4.762 1.00 25.93 295 VAL A C 1
ATOM 606 O O . VAL A 1 77 ? -0.959 11.141 -4.929 1.00 25.14 295 VAL A O 1
ATOM 610 N N . ASP A 1 78 ? -0.097 12.729 -3.576 1.00 27.78 296 ASP A N 1
ATOM 611 C CA . ASP A 1 78 ? -0.222 11.922 -2.354 1.00 29.79 296 ASP A CA 1
ATOM 612 C C . ASP A 1 78 ? -1.666 11.475 -2.119 1.00 29.60 296 AS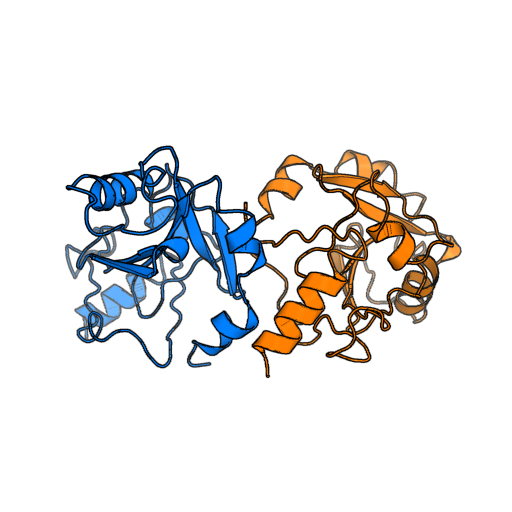P A C 1
ATOM 613 O O . ASP A 1 78 ? -1.898 10.326 -1.773 1.00 31.47 296 ASP A O 1
ATOM 618 N N . LEU A 1 79 ? -2.627 12.372 -2.338 1.00 29.03 297 LEU A N 1
ATOM 619 C CA . LEU A 1 79 ? -4.050 12.054 -2.167 1.00 31.79 297 LEU A CA 1
ATOM 620 C C . LEU A 1 79 ? -4.539 10.959 -3.115 1.00 29.49 297 LEU A C 1
ATOM 621 O O . LEU A 1 79 ? -5.113 9.971 -2.674 1.00 31.94 297 LEU A O 1
ATOM 626 N N . VAL A 1 80 ? -4.323 11.147 -4.416 1.00 27.86 298 VAL A N 1
ATOM 627 C CA . VAL A 1 80 ? -4.859 10.216 -5.421 1.00 26.96 298 VAL A CA 1
ATOM 628 C C . VAL A 1 80 ? -4.161 8.850 -5.438 1.00 27.59 298 VAL A C 1
ATOM 629 O O . VAL A 1 80 ? -4.769 7.861 -5.846 1.00 28.57 298 VAL A O 1
ATOM 633 N N . LEU A 1 81 ? -2.905 8.793 -4.984 1.00 28.18 299 LEU A N 1
ATOM 634 C CA . LEU A 1 81 ? -2.158 7.528 -4.913 1.00 30.55 299 LEU A CA 1
ATOM 635 C C . LEU A 1 81 ? -2.153 6.841 -3.531 1.00 35.22 299 LEU A C 1
ATOM 636 O O . LEU A 1 81 ? -1.566 5.766 -3.409 1.00 38.02 299 LEU A O 1
ATOM 641 N N . GLU A 1 82 ? -2.800 7.423 -2.512 1.00 42.50 300 GLU A N 1
ATOM 642 C CA . GLU A 1 82 ? -2.720 6.877 -1.135 1.00 52.86 300 GLU A CA 1
ATOM 643 C C . GLU A 1 82 ? -3.515 5.591 -0.935 1.00 60.52 300 GLU A C 1
ATOM 644 O O . GLU A 1 82 ? -3.037 4.665 -0.274 1.00 64.94 300 GLU A O 1
ATOM 650 N N . GLY A 1 83 ? -4.725 5.540 -1.491 1.00 66.53 301 GLY A N 1
ATOM 651 C CA . GLY A 1 83 ? -5.598 4.378 -1.336 1.00 74.47 301 GLY A CA 1
ATOM 652 C C . GLY A 1 83 ? -5.067 3.166 -2.082 1.00 79.54 301 GLY A C 1
ATOM 653 O O . GLY A 1 83 ? -4.116 3.290 -2.861 1.00 78.89 301 GLY A O 1
ATOM 654 N N . PRO A 1 84 ? -5.663 1.978 -1.838 1.00 85.82 302 PRO A N 1
ATOM 655 C CA . PRO A 1 84 ? -5.323 0.781 -2.612 1.00 84.97 302 PRO A CA 1
ATOM 656 C C . PRO A 1 84 ? -5.344 1.057 -4.112 1.00 78.12 302 PRO A C 1
ATOM 657 O O . PRO A 1 84 ? -6.305 1.642 -4.618 1.00 76.67 302 PRO A O 1
ATOM 661 N N . GLN A 1 85 ? -4.293 0.629 -4.807 1.00 72.04 303 GLN A N 1
ATOM 662 C CA . GLN A 1 85 ? -4.050 1.023 -6.197 1.00 72.27 303 GLN A CA 1
ATOM 663 C C . GLN A 1 85 ? -4.568 -0.009 -7.197 1.00 65.07 303 GLN A C 1
ATOM 664 O O . GLN A 1 85 ? -4.006 -0.155 -8.288 1.00 59.68 303 GLN A O 1
ATOM 670 N N . GLU A 1 86 ? -5.655 -0.696 -6.846 1.00 62.35 304 GLU A N 1
ATOM 671 C CA . GLU A 1 86 ? -6.160 -1.806 -7.655 1.00 62.97 304 GLU A CA 1
ATOM 672 C C . GLU A 1 86 ? -6.692 -1.371 -9.023 1.00 55.91 304 GLU A C 1
ATOM 673 O O . GLU A 1 86 ? -6.725 -2.188 -9.943 1.00 55.24 304 GLU A O 1
ATOM 679 N N . ARG A 1 87 ? -7.086 -0.101 -9.166 1.00 50.07 305 ARG A N 1
ATOM 680 C CA . ARG A 1 87 ? -7.597 0.402 -10.449 1.00 48.64 305 ARG A CA 1
ATOM 681 C C . ARG A 1 87 ? -6.559 0.382 -11.585 1.00 44.69 305 ARG A C 1
ATOM 682 O O . ARG A 1 87 ? -6.943 0.315 -12.754 1.00 41.05 305 ARG A O 1
ATOM 690 N N . PHE A 1 88 ? -5.266 0.437 -11.247 1.00 38.27 306 PHE A N 1
ATOM 691 C CA . PHE A 1 88 ? -4.199 0.296 -12.245 1.00 36.06 306 PHE A CA 1
ATOM 692 C C . PHE A 1 88 ? -3.960 -1.187 -12.488 1.00 38.50 306 PHE A C 1
ATOM 693 O O . PHE A 1 88 ? -3.541 -1.901 -11.576 1.00 36.31 306 PHE A O 1
ATOM 701 N N . LYS A 1 89 ? -4.232 -1.639 -13.712 1.00 41.33 307 LYS A N 1
ATOM 702 C CA . LYS A 1 89 ? -4.225 -3.070 -14.044 1.00 46.53 307 LYS A CA 1
ATOM 703 C C . LYS A 1 89 ? -3.387 -3.420 -15.277 1.00 49.21 307 LYS A C 1
ATOM 704 O O . LYS A 1 89 ? -3.556 -4.495 -15.854 1.00 52.78 307 LYS A O 1
ATOM 710 N N . LYS A 1 90 ? -2.466 -2.534 -15.655 1.00 49.93 308 LYS A N 1
ATOM 711 C CA . LYS A 1 90 ? -1.623 -2.732 -16.835 1.00 49.86 308 LYS A CA 1
ATOM 712 C C . LYS A 1 90 ? -0.155 -2.745 -16.463 1.00 51.06 308 LYS A C 1
ATOM 713 O O . LYS A 1 90 ? 0.210 -2.393 -15.336 1.00 43.28 308 LYS A O 1
ATOM 719 N N . GLU A 1 91 ? 0.669 -3.153 -17.432 1.00 53.55 309 GLU A N 1
ATOM 720 C CA . GLU A 1 91 ? 2.133 -3.113 -17.321 1.00 56.20 309 GLU A CA 1
ATOM 721 C C . GLU A 1 91 ? 2.606 -1.763 -16.798 1.00 47.41 309 GLU A C 1
ATOM 722 O O . GLU A 1 91 ? 2.214 -0.718 -17.319 1.00 45.26 309 GLU A O 1
ATOM 728 N N . GLY A 1 92 ? 3.438 -1.804 -15.761 1.00 42.20 310 GLY A N 1
ATOM 729 C CA . GLY A 1 92 ? 3.985 -0.596 -15.147 1.00 39.73 310 GLY A CA 1
ATOM 730 C C . GLY A 1 92 ? 3.190 -0.033 -13.982 1.00 37.91 310 GLY A C 1
ATOM 731 O O . GLY A 1 92 ? 3.544 1.026 -13.473 1.00 36.35 310 GLY A O 1
ATOM 732 N N . LYS A 1 93 ? 2.132 -0.728 -13.553 1.00 37.22 311 LYS A N 1
ATOM 733 C CA . LYS A 1 93 ? 1.318 -0.312 -12.387 1.00 37.96 311 LYS A CA 1
ATOM 734 C C . LYS A 1 93 ? 2.121 -0.104 -11.094 1.00 35.02 311 LYS A C 1
ATOM 735 O O . LYS A 1 93 ? 1.776 0.747 -10.269 1.00 31.88 311 LYS A O 1
ATOM 741 N N . GLU A 1 94 ? 3.178 -0.898 -10.925 1.00 34.36 312 GLU A N 1
ATOM 742 C CA . GLU A 1 94 ? 4.098 -0.791 -9.783 1.00 36.54 312 GLU A CA 1
ATOM 743 C C . GLU A 1 94 ? 4.842 0.546 -9.650 1.00 33.87 312 GLU A C 1
ATOM 744 O O . GLU A 1 94 ? 5.321 0.873 -8.564 1.00 32.82 312 GLU A O 1
ATOM 750 N N . ASN A 1 95 ? 4.947 1.308 -10.741 1.00 31.30 313 ASN A N 1
ATOM 751 C CA . ASN A 1 95 ? 5.653 2.598 -10.722 1.00 30.57 313 ASN A CA 1
ATOM 752 C C . ASN A 1 95 ? 4.767 3.807 -10.397 1.00 30.08 313 ASN A C 1
ATOM 753 O O . ASN A 1 95 ? 5.234 4.943 -10.495 1.00 29.81 313 ASN A O 1
ATOM 758 N N . PHE A 1 96 ? 3.514 3.579 -9.995 1.00 28.03 314 PHE A N 1
ATOM 759 C CA . PHE A 1 96 ? 2.633 4.670 -9.558 1.00 28.18 314 PHE A CA 1
ATOM 760 C C . PHE A 1 96 ? 2.753 4.908 -8.050 1.00 27.92 314 PHE A C 1
ATOM 761 O O . PHE A 1 96 ? 1.876 4.538 -7.269 1.00 30.58 314 PHE A O 1
ATOM 769 N N . THR A 1 97 ? 3.871 5.521 -7.664 1.00 28.34 315 THR A N 1
ATOM 770 C CA . THR A 1 97 ? 4.115 5.977 -6.293 1.00 29.66 315 THR A CA 1
ATOM 771 C C . THR A 1 97 ? 4.434 7.472 -6.360 1.00 29.37 315 THR A C 1
ATOM 772 O O . THR A 1 97 ? 4.779 7.973 -7.431 1.00 28.74 315 THR A O 1
ATOM 776 N N . PRO A 1 98 ? 4.330 8.189 -5.228 1.00 28.69 316 PRO A N 1
ATOM 777 C CA . PRO A 1 98 ? 4.595 9.636 -5.245 1.00 28.18 316 PRO A CA 1
ATOM 778 C C . PRO A 1 98 ? 5.967 10.069 -5.783 1.00 28.90 316 PRO A C 1
ATOM 779 O O . PRO A 1 98 ? 6.050 11.082 -6.477 1.00 33.56 316 PRO A O 1
ATOM 783 N N . LYS A 1 99 ? 7.022 9.315 -5.467 1.00 28.12 317 LYS A N 1
ATOM 784 C CA . LYS A 1 99 ? 8.371 9.614 -5.967 1.00 30.53 317 LYS A CA 1
ATOM 785 C C . LYS A 1 99 ? 8.533 9.245 -7.442 1.00 29.88 317 LYS A C 1
ATOM 786 O O . LYS A 1 99 ? 9.115 10.011 -8.209 1.00 31.50 317 LYS A O 1
ATOM 792 N N . LYS A 1 100 ? 8.031 8.073 -7.823 1.00 27.00 318 LYS A N 1
ATOM 793 C CA . LYS A 1 100 ? 8.297 7.510 -9.153 1.00 26.70 318 LYS A CA 1
ATOM 794 C C . LYS A 1 100 ? 7.499 8.133 -10.303 1.00 25.56 318 LYS A C 1
ATOM 795 O O . LYS A 1 100 ? 7.838 7.900 -11.458 1.00 24.78 318 LYS A O 1
ATOM 801 N N . VAL A 1 101 ? 6.454 8.906 -10.001 1.00 23.84 319 VAL A N 1
ATOM 802 C CA . VAL A 1 101 ? 5.681 9.582 -11.061 1.00 22.07 319 VAL A CA 1
ATOM 803 C C . VAL A 1 101 ? 6.165 11.005 -11.296 1.00 21.77 319 VAL A C 1
ATOM 804 O O . VAL A 1 101 ? 6.710 11.644 -10.393 1.00 23.73 319 VAL A O 1
ATOM 808 N N . LEU A 1 102 ? 5.969 11.481 -12.524 1.00 19.30 320 LEU A N 1
ATOM 809 C CA . LEU A 1 102 ? 6.048 12.908 -12.836 1.00 19.20 320 LEU A CA 1
ATOM 810 C C . LEU A 1 102 ? 4.639 13.406 -13.130 1.00 18.90 320 LEU A C 1
ATOM 811 O O . LEU A 1 102 ? 3.752 12.621 -13.479 1.00 19.33 320 LEU A O 1
ATOM 816 N N . VAL A 1 103 ? 4.442 14.716 -12.968 1.00 18.48 321 VAL A N 1
ATOM 817 C CA . VAL A 1 103 ? 3.154 15.360 -13.226 1.00 18.08 321 VAL A CA 1
ATOM 818 C C . VAL A 1 103 ? 3.347 16.351 -14.374 1.00 17.00 321 VAL A C 1
ATOM 819 O O . VAL A 1 103 ? 4.250 17.189 -14.330 1.00 19.08 321 VAL A O 1
ATOM 823 N N . PHE A 1 104 ? 2.492 16.241 -15.391 1.00 15.73 322 PHE A N 1
ATOM 824 C CA . PHE A 1 104 ? 2.505 17.127 -16.551 1.00 16.02 322 PHE A CA 1
ATOM 825 C C . PHE A 1 104 ? 1.184 17.876 -16.681 1.00 15.24 322 PHE A C 1
ATOM 826 O O . PHE A 1 104 ? 0.130 17.384 -16.275 1.00 15.30 322 PHE A O 1
ATOM 834 N N . MET A 1 105 ? 1.267 19.093 -17.214 1.00 15.62 323 MET A N 1
ATOM 835 C CA . MET A 1 105 ? 0.097 19.904 -17.521 1.00 15.11 323 MET A CA 1
ATOM 836 C C . MET A 1 105 ? 0.251 20.506 -18.908 1.00 15.47 323 MET A C 1
ATOM 837 O O . MET A 1 105 ? 1.368 20.793 -19.348 1.00 16.80 323 MET A O 1
ATOM 842 N N . GLU A 1 106 ? -0.878 20.681 -19.588 1.00 15.49 324 GLU A N 1
ATOM 843 C CA . GLU A 1 106 ? -0.902 21.264 -20.923 1.00 15.35 324 GLU A CA 1
ATOM 844 C C . GLU A 1 106 ? -0.751 22.785 -20.831 1.00 15.55 324 GLU A C 1
ATOM 845 O O . GLU A 1 106 ? -1.304 23.414 -19.922 1.00 17.44 324 GLU A O 1
ATOM 851 N N . THR A 1 107 ? -0.009 23.373 -21.770 1.00 15.45 325 THR A N 1
ATOM 852 C CA . THR A 1 107 ? 0.171 24.829 -21.825 1.00 15.95 325 THR A CA 1
ATOM 853 C C . THR A 1 107 ? -0.779 25.451 -22.848 1.00 16.04 325 THR A C 1
ATOM 854 O O . THR A 1 107 ? -1.428 24.742 -23.619 1.00 16.82 325 THR A O 1
ATOM 858 N N . LYS A 1 108 ? -0.854 26.778 -22.875 1.00 17.25 326 LYS A N 1
ATOM 859 C CA . LYS A 1 108 ? -1.714 27.462 -23.844 1.00 18.56 326 LYS A CA 1
ATOM 860 C C . LYS A 1 108 ? -1.314 27.125 -25.288 1.00 18.32 326 LYS A C 1
ATOM 861 O O . LYS A 1 108 ? -2.172 27.030 -26.158 1.00 19.62 326 LYS A O 1
ATOM 867 N N . ALA A 1 109 ? -0.016 26.917 -25.525 1.00 19.76 327 ALA A N 1
ATOM 868 C CA . ALA A 1 109 ? 0.482 26.526 -26.849 1.00 20.78 327 ALA A CA 1
ATOM 869 C C . ALA A 1 109 ? 0.074 25.111 -27.287 1.00 20.54 327 ALA A C 1
ATOM 870 O O . ALA A 1 109 ? 0.205 24.774 -28.461 1.00 23.31 327 ALA A O 1
ATOM 872 N N . GLY A 1 110 ? -0.412 24.287 -26.358 1.00 19.47 328 GLY A N 1
ATOM 873 C CA . GLY A 1 110 ? -0.737 22.887 -26.638 1.00 19.51 328 GLY A CA 1
ATOM 874 C C . GLY A 1 110 ? 0.418 21.935 -26.375 1.00 19.11 328 GLY A C 1
ATOM 875 O O . GLY A 1 110 ? 0.330 20.746 -26.710 1.00 20.35 328 GLY A O 1
ATOM 876 N N . GLY A 1 111 ? 1.501 22.449 -25.785 1.00 18.31 329 GLY A N 1
ATOM 877 C CA . GLY A 1 111 ? 2.615 21.633 -25.321 1.00 18.08 329 GLY A CA 1
ATOM 878 C C . GLY A 1 111 ? 2.397 21.124 -23.909 1.00 18.00 329 GLY A C 1
ATOM 879 O O . GLY A 1 111 ? 1.320 21.301 -23.336 1.00 18.19 329 GLY A O 1
ATOM 880 N N . LEU A 1 112 ? 3.425 20.484 -23.357 1.00 17.20 330 LEU A N 1
ATOM 881 C CA . LEU A 1 112 ? 3.401 19.956 -21.992 1.00 16.87 330 LEU A CA 1
ATOM 882 C C . LEU A 1 112 ? 4.524 20.528 -21.138 1.00 17.78 330 LEU A C 1
ATOM 883 O O . LEU A 1 112 ? 5.642 20.705 -21.610 1.00 19.13 330 LEU A O 1
ATOM 888 N N . ILE A 1 113 ? 4.220 20.797 -19.869 1.00 17.61 331 ILE A N 1
ATOM 889 C CA . ILE A 1 113 ? 5.235 21.203 -18.891 1.00 18.08 331 ILE A CA 1
ATOM 890 C C . ILE A 1 113 ? 5.210 20.236 -17.715 1.00 17.82 331 ILE A C 1
ATOM 891 O O . ILE A 1 113 ? 4.142 19.791 -17.298 1.00 18.48 331 ILE A O 1
ATOM 896 N N . LYS A 1 114 ? 6.391 19.907 -17.199 1.00 18.66 332 LYS A N 1
ATOM 897 C CA . LYS A 1 114 ? 6.518 19.169 -15.950 1.00 20.64 332 LYS A CA 1
ATOM 898 C C . LYS A 1 114 ? 6.178 20.127 -14.801 1.00 19.99 332 LYS A C 1
ATOM 899 O O . LYS A 1 114 ? 6.829 21.158 -14.640 1.00 21.32 332 LYS A O 1
ATOM 905 N N . ALA A 1 115 ? 5.138 19.800 -14.040 1.00 20.39 333 ALA A N 1
ATOM 906 C CA . ALA A 1 115 ? 4.714 20.598 -12.889 1.00 21.35 333 ALA A CA 1
ATOM 907 C C . ALA A 1 115 ? 5.556 20.250 -11.669 1.00 23.79 333 ALA A C 1
ATOM 908 O O . ALA A 1 115 ? 5.542 19.105 -11.214 1.00 25.63 333 ALA A O 1
ATOM 910 N N . GLY A 1 116 ? 6.282 21.239 -11.143 1.00 24.31 334 GLY A N 1
ATOM 911 C CA . GLY A 1 116 ? 7.110 21.051 -9.949 1.00 26.47 334 GLY A CA 1
ATOM 912 C C . GLY A 1 116 ? 6.296 20.585 -8.753 1.00 26.28 334 GLY A C 1
ATOM 913 O O . GLY A 1 116 ? 5.269 21.184 -8.432 1.00 25.00 334 GLY A O 1
ATOM 914 N N . LYS A 1 117 ? 6.744 19.516 -8.096 1.00 26.72 335 LYS A N 1
ATOM 915 C CA . LYS A 1 117 ? 5.971 18.895 -7.011 1.00 28.21 335 LYS A CA 1
ATOM 916 C C . LYS A 1 117 ? 5.766 19.795 -5.786 1.00 27.95 335 LYS A C 1
ATOM 917 O O . LYS A 1 117 ? 4.767 19.661 -5.076 1.00 26.89 335 LYS A O 1
ATOM 923 N N . LYS A 1 118 ? 6.692 20.725 -5.561 1.00 28.08 336 LYS A N 1
ATOM 924 C CA . LYS A 1 118 ? 6.591 21.655 -4.436 1.00 29.12 336 LYS A CA 1
ATOM 925 C C . LYS A 1 118 ? 5.741 22.903 -4.716 1.00 28.16 336 LYS A C 1
ATOM 926 O O . LYS A 1 118 ? 5.455 23.663 -3.791 1.00 29.30 336 LYS A O 1
ATOM 932 N N . LEU A 1 119 ? 5.333 23.114 -5.970 1.00 25.95 337 LEU A N 1
ATOM 933 C CA . LEU A 1 119 ? 4.575 24.310 -6.342 1.00 25.45 337 LEU A CA 1
ATOM 934 C C . LEU A 1 119 ? 3.097 24.159 -5.996 1.00 22.58 337 LEU A C 1
ATOM 935 O O . LEU A 1 119 ? 2.547 23.059 -6.076 1.00 21.57 337 LEU A O 1
ATOM 940 N N . THR A 1 120 ? 2.464 25.270 -5.618 1.00 22.46 338 THR A N 1
ATOM 941 C CA . THR A 1 120 ? 1.012 25.331 -5.472 1.00 21.78 338 THR A CA 1
ATOM 942 C C . THR A 1 120 ? 0.356 25.539 -6.837 1.00 19.58 338 THR A C 1
ATOM 943 O O . THR A 1 120 ? 0.964 26.087 -7.763 1.00 19.17 338 THR A O 1
ATOM 947 N N . PHE A 1 121 ? -0.896 25.109 -6.961 1.00 18.52 339 PHE A N 1
ATOM 948 C CA . PHE A 1 121 ? -1.634 25.358 -8.196 1.00 17.85 339 PHE A CA 1
ATOM 949 C C . PHE A 1 121 ? -1.843 26.856 -8.432 1.00 18.47 339 PHE A C 1
ATOM 950 O O . PHE A 1 121 ? -1.789 27.303 -9.579 1.00 18.33 339 PHE A O 1
ATOM 958 N N . HIS A 1 122 ? -2.023 27.630 -7.360 1.00 18.54 340 HIS A N 1
ATOM 959 C CA . HIS A 1 122 ? -2.068 29.097 -7.467 1.00 19.43 340 HIS A CA 1
ATOM 960 C C . HIS A 1 122 ? -0.850 29.627 -8.222 1.00 19.87 340 HIS A C 1
ATOM 961 O O . HIS A 1 122 ? -0.989 30.420 -9.153 1.00 20.27 340 HIS A O 1
ATOM 968 N N . ASP A 1 123 ? 0.340 29.201 -7.803 1.00 20.55 341 ASP A N 1
ATOM 969 C CA . ASP A 1 123 ? 1.577 29.696 -8.414 1.00 21.61 341 ASP A CA 1
ATOM 970 C C . ASP A 1 123 ? 1.750 29.243 -9.865 1.00 20.89 341 ASP A C 1
ATOM 971 O O . ASP A 1 123 ? 2.199 30.026 -10.699 1.00 22.42 341 ASP A O 1
ATOM 976 N N . ILE A 1 124 ? 1.366 28.001 -10.172 1.00 19.01 342 ILE A N 1
ATOM 977 C CA . ILE A 1 124 ? 1.425 27.497 -11.555 1.00 18.44 342 ILE A CA 1
ATOM 978 C C . ILE A 1 124 ? 0.500 28.282 -12.490 1.00 18.20 342 ILE A C 1
ATOM 979 O O . ILE A 1 124 ? 0.906 28.672 -13.582 1.00 19.86 342 ILE A O 1
ATOM 984 N N . LEU A 1 125 ? -0.733 28.522 -12.054 1.00 18.25 343 LEU A N 1
ATOM 985 C CA . LEU A 1 125 ? -1.716 29.229 -12.887 1.00 17.12 343 LEU A CA 1
ATOM 986 C C . LEU A 1 125 ? -1.440 30.735 -13.010 1.00 18.13 343 LEU A C 1
ATOM 987 O O . LEU A 1 125 ? -1.895 31.351 -13.975 1.00 18.50 343 LEU A O 1
ATOM 992 N N . LYS A 1 126 ? -0.701 31.317 -12.057 1.00 18.59 344 LYS A N 1
ATOM 993 C CA . LYS A 1 126 ? -0.432 32.769 -12.054 1.00 21.32 344 LYS A CA 1
ATOM 994 C C . LYS A 1 126 ? 0.666 33.218 -13.028 1.00 22.61 344 LYS A C 1
ATOM 995 O O . LYS A 1 126 ? 0.643 34.365 -13.495 1.00 24.09 344 LYS A O 1
ATOM 1001 N N . LYS A 1 127 ? 1.621 32.342 -13.324 1.00 23.71 345 LYS A N 1
ATOM 1002 C CA . LYS A 1 127 ? 2.769 32.716 -14.173 1.00 26.70 345 LYS A CA 1
ATOM 1003 C C . LYS A 1 127 ? 2.325 33.149 -15.571 1.00 29.44 345 LYS A C 1
ATOM 1004 O O . LYS A 1 127 ? 1.464 32.510 -16.176 1.00 30.72 345 LYS A O 1
ATOM 1010 N N . GLU A 1 128 ? 2.902 34.243 -16.072 1.00 33.14 346 GLU A N 1
ATOM 1011 C CA . GLU A 1 128 ? 2.604 34.712 -17.428 1.00 35.79 346 GLU A CA 1
ATOM 1012 C C . GLU A 1 128 ? 3.237 33.768 -18.450 1.00 34.33 346 GLU A C 1
ATOM 1013 O O . GLU A 1 128 ? 2.620 33.449 -19.462 1.00 33.37 346 GLU A O 1
ATOM 1019 N N . SER A 1 129 ? 4.467 33.341 -18.172 1.00 35.18 347 SER A N 1
ATOM 1020 C CA . SER A 1 129 ? 5.155 32.314 -18.954 1.00 36.76 347 SER A CA 1
ATOM 1021 C C . SER A 1 129 ? 5.913 31.400 -17.995 1.00 33.53 347 SER A C 1
ATOM 1022 O O . SER A 1 129 ? 6.656 31.912 -17.150 1.00 38.29 347 SER A O 1
ATOM 1025 N N . PRO A 1 130 ? 5.751 30.078 -18.081 1.00 29.23 348 PRO A N 1
ATOM 1026 C CA . PRO A 1 130 ? 4.835 29.371 -19.000 1.00 27.16 348 PRO A CA 1
ATOM 1027 C C . PRO A 1 130 ? 3.358 29.524 -18.626 1.00 24.33 348 PRO A C 1
ATOM 1028 O O . PRO A 1 130 ? 3.016 29.521 -17.438 1.00 24.47 348 PRO A O 1
ATOM 1032 N N . ASP A 1 131 ? 2.513 29.644 -19.649 1.00 20.73 349 ASP A N 1
ATOM 1033 C CA . ASP A 1 131 ? 1.079 29.887 -19.486 1.00 20.11 349 ASP A CA 1
ATOM 1034 C C . ASP A 1 131 ? 0.366 28.536 -19.394 1.00 18.52 349 ASP A C 1
ATOM 1035 O O . ASP A 1 131 ? 0.210 27.847 -20.402 1.00 19.67 349 ASP A O 1
ATOM 1040 N N . VAL A 1 132 ? -0.049 28.170 -18.179 1.00 16.92 350 VAL A N 1
ATOM 1041 C CA . VAL A 1 132 ? -0.680 26.874 -17.892 1.00 16.30 350 VAL A CA 1
ATOM 1042 C C . VAL A 1 132 ? -2.157 27.128 -17.553 1.00 16.08 350 VAL A C 1
ATOM 1043 O O . VAL A 1 132 ? -2.449 27.639 -16.463 1.00 17.74 350 VAL A O 1
ATOM 1047 N N . PRO A 1 133 ? -3.093 26.772 -18.467 1.00 15.44 351 PRO A N 1
ATOM 1048 C CA . PRO A 1 133 ? -4.506 27.094 -18.221 1.00 15.72 351 PRO A CA 1
ATOM 1049 C C . PRO A 1 133 ? -5.319 26.089 -17.408 1.00 14.95 351 PRO A C 1
ATOM 1050 O O . PRO A 1 133 ? -4.953 24.913 -17.287 1.00 14.98 351 PRO A O 1
ATOM 1054 N N . LEU A 1 134 ? -6.444 26.573 -16.883 1.00 14.87 352 LEU A N 1
ATOM 1055 C CA . LEU A 1 134 ? -7.582 25.721 -16.578 1.00 14.89 352 LEU A CA 1
ATOM 1056 C C . LEU A 1 134 ? -8.243 25.307 -17.896 1.00 14.89 352 LEU A C 1
ATOM 1057 O O . LEU A 1 134 ? -8.188 26.036 -18.897 1.00 15.20 352 LEU A O 1
ATOM 1062 N N . PHE A 1 135 ? -8.852 24.121 -17.881 1.00 15.13 353 PHE A N 1
ATOM 1063 C CA . PHE A 1 135 ? -9.659 23.627 -18.988 1.00 14.91 353 PHE A CA 1
ATOM 1064 C C . PHE A 1 135 ? -11.080 23.449 -18.466 1.00 15.34 353 PHE A C 1
ATOM 1065 O O . PHE A 1 135 ? -11.302 22.683 -17.531 1.00 15.47 353 PHE A O 1
ATOM 1073 N N . ASP A 1 136 ? -12.027 24.205 -19.034 1.00 15.46 354 ASP A N 1
ATOM 1074 C CA . ASP A 1 136 ? -13.427 24.187 -18.592 1.00 15.71 354 ASP A CA 1
ATOM 1075 C C . ASP A 1 136 ? -13.545 24.499 -17.090 1.00 15.94 354 ASP A C 1
ATOM 1076 O O . ASP A 1 136 ? -14.310 23.863 -16.364 1.00 17.08 354 ASP A O 1
ATOM 1081 N N . ASN A 1 137 ? -12.763 25.488 -16.651 1.00 15.63 355 ASN A N 1
ATOM 1082 C CA . ASN A 1 137 ? -12.719 25.942 -15.252 1.00 16.46 355 ASN A CA 1
ATOM 1083 C C . ASN A 1 137 ? -12.357 24.838 -14.258 1.00 15.99 355 ASN A C 1
ATOM 1084 O O . ASN A 1 137 ? -12.825 24.829 -13.120 1.00 17.03 355 ASN A O 1
ATOM 1089 N N . ALA A 1 138 ? -11.488 23.929 -14.695 1.00 15.96 356 ALA A N 1
ATOM 1090 C CA . ALA A 1 138 ? -10.998 22.830 -13.866 1.00 15.82 356 ALA A CA 1
ATOM 1091 C C . ALA A 1 138 ? -9.535 22.526 -14.174 1.00 15.25 356 ALA A C 1
ATOM 1092 O O . ALA A 1 138 ? -9.050 22.766 -15.287 1.00 15.52 356 ALA A O 1
ATOM 1094 N N . LEU A 1 139 ? -8.820 22.008 -13.179 1.00 15.21 357 LEU A N 1
ATOM 1095 C CA . LEU A 1 139 ? -7.465 21.509 -13.393 1.00 15.93 357 LEU A CA 1
ATOM 1096 C C . LEU A 1 139 ? -7.510 20.266 -14.275 1.00 16.33 357 LEU A C 1
ATOM 1097 O O . LEU A 1 139 ? -8.468 19.496 -14.225 1.00 18.09 357 LEU A O 1
ATOM 1102 N N . LYS A 1 140 ? -6.481 20.102 -15.095 1.00 16.44 358 LYS A N 1
ATOM 1103 C CA . LYS A 1 140 ? -6.239 18.857 -15.824 1.00 16.73 358 LYS A CA 1
ATOM 1104 C C . LYS A 1 140 ? -4.753 18.534 -15.682 1.00 17.11 358 LYS A C 1
ATOM 1105 O O . LYS A 1 140 ? -3.904 19.325 -16.089 1.00 17.81 358 LYS A O 1
ATOM 1111 N N . ILE A 1 141 ? -4.451 17.393 -15.068 1.00 16.99 359 ILE A N 1
ATOM 1112 C CA . ILE A 1 141 ? -3.063 16.958 -14.864 1.00 16.11 359 ILE A CA 1
ATOM 1113 C C . ILE A 1 141 ? -2.902 15.539 -15.401 1.00 16.42 359 ILE A C 1
ATOM 1114 O O . ILE A 1 141 ? -3.873 14.770 -15.460 1.00 17.54 359 ILE A O 1
ATOM 1119 N N . TYR A 1 142 ? -1.674 15.221 -15.802 1.00 16.21 360 TYR A N 1
ATOM 1120 C CA . TYR A 1 142 ? -1.308 13.897 -16.295 1.00 16.35 360 TYR A CA 1
ATOM 1121 C C . TYR A 1 142 ? -0.261 13.319 -15.358 1.00 17.91 360 TYR A C 1
ATOM 1122 O O . TYR A 1 142 ? 0.797 13.915 -15.167 1.00 19.09 360 TYR A O 1
ATOM 1131 N N . ILE A 1 143 ? -0.558 12.159 -14.770 1.00 17.99 361 ILE A N 1
ATOM 1132 C CA . ILE A 1 143 ? 0.385 11.472 -13.887 1.00 18.39 361 ILE A CA 1
ATOM 1133 C C . ILE A 1 143 ? 0.984 10.307 -14.672 1.00 18.56 361 ILE A C 1
ATOM 1134 O O . ILE A 1 143 ? 0.264 9.400 -15.099 1.00 19.49 361 ILE A O 1
ATOM 1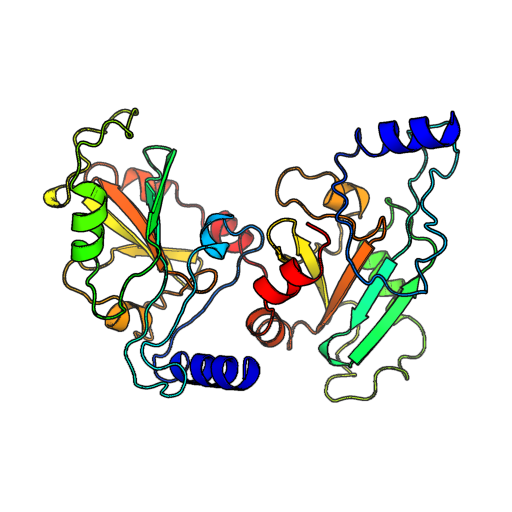139 N N . VAL A 1 144 ? 2.298 10.368 -14.897 1.00 18.74 362 VAL A N 1
ATOM 1140 C CA . VAL A 1 144 ? 3.013 9.389 -15.734 1.00 19.57 362 VAL A CA 1
ATOM 1141 C C . VAL A 1 144 ? 4.311 8.966 -15.041 1.00 19.34 362 VAL A C 1
ATOM 1142 O O . VAL A 1 144 ? 5.094 9.816 -14.644 1.00 19.63 362 VAL A O 1
ATOM 1146 N N . PRO A 1 145 ? 4.563 7.650 -14.914 1.00 20.80 363 PRO A N 1
ATOM 1147 C CA . PRO A 1 145 ? 5.848 7.251 -14.328 1.00 21.64 363 PRO A CA 1
ATOM 1148 C C . PRO A 1 145 ? 7.046 7.885 -15.032 1.00 20.94 363 PRO A C 1
ATOM 1149 O O . PRO A 1 145 ? 7.044 7.993 -16.261 1.00 21.17 363 PRO A O 1
ATOM 1153 N N . LYS A 1 146 ? 8.043 8.314 -14.259 1.00 22.73 364 LYS A N 1
ATOM 1154 C CA . LYS A 1 146 ? 9.271 8.892 -14.811 1.00 25.89 364 LYS A CA 1
ATOM 1155 C C . LYS A 1 146 ? 9.867 8.016 -15.921 1.00 24.47 364 LYS A C 1
ATOM 1156 O O . LYS A 1 146 ? 10.280 8.523 -16.964 1.00 25.84 364 LYS A O 1
ATOM 1162 N N . VAL A 1 147 ? 9.875 6.704 -15.704 1.00 24.90 365 VAL A N 1
ATOM 1163 C CA . VAL A 1 147 ? 10.465 5.758 -16.664 1.00 26.90 365 VAL A CA 1
ATOM 1164 C C . VAL A 1 147 ? 9.673 5.596 -17.978 1.00 26.58 365 VAL A C 1
ATOM 1165 O O . VAL A 1 147 ? 10.221 5.095 -18.956 1.00 28.67 365 VAL A O 1
ATOM 1169 N N . GLU A 1 148 ? 8.398 5.996 -17.993 1.00 24.53 366 GLU A N 1
ATOM 1170 C CA . GLU A 1 148 ? 7.579 6.012 -19.216 1.00 26.13 366 GLU A CA 1
ATOM 1171 C C . GLU A 1 148 ? 7.369 7.416 -19.808 1.00 24.01 366 GLU A C 1
ATOM 1172 O O . GLU A 1 148 ? 6.738 7.544 -20.860 1.00 24.02 366 GLU A O 1
ATOM 1178 N N . SER A 1 149 ? 7.920 8.449 -19.165 1.00 22.83 367 SER A N 1
ATOM 1179 C CA A SER A 1 149 ? 7.599 9.838 -19.510 0.50 22.28 367 SER A CA 1
ATOM 1180 C CA B SER A 1 149 ? 7.595 9.835 -19.514 0.50 22.37 367 SER A CA 1
ATOM 1181 C C . SER A 1 149 ? 8.169 10.272 -20.865 1.00 22.84 367 SER A C 1
ATOM 1182 O O . SER A 1 149 ? 7.485 10.942 -21.640 1.00 24.07 367 SER A O 1
ATOM 1187 N N . GLU A 1 150 ? 9.416 9.893 -21.152 1.00 24.21 368 GLU A N 1
ATOM 1188 C CA . GLU A 1 150 ? 10.037 10.264 -22.439 1.00 27.43 368 GLU A CA 1
ATOM 1189 C C . GLU A 1 150 ? 9.256 9.712 -23.634 1.00 26.05 368 GLU A C 1
ATOM 1190 O O . GLU A 1 150 ? 9.005 10.435 -24.604 1.00 26.77 368 GLU A O 1
ATOM 1196 N N . GLY A 1 151 ? 8.842 8.450 -23.541 1.00 24.66 369 GLY A N 1
ATOM 1197 C CA . GLY A 1 151 ? 8.006 7.824 -24.562 1.00 25.66 369 GLY A CA 1
ATOM 1198 C C . GLY A 1 151 ? 6.628 8.454 -24.702 1.00 24.57 369 GLY A C 1
ATOM 1199 O O . GLY A 1 151 ? 6.141 8.671 -25.820 1.00 25.81 369 GLY A O 1
ATOM 1200 N N . TRP A 1 152 ? 5.997 8.759 -23.574 1.00 23.05 370 TRP A N 1
ATOM 1201 C CA . TRP A 1 152 ? 4.678 9.390 -23.583 1.00 22.33 370 TRP A CA 1
ATOM 1202 C C . TRP A 1 152 ? 4.721 10.813 -24.164 1.00 21.71 370 TRP A C 1
ATOM 1203 O O . TRP A 1 152 ? 3.851 11.182 -24.955 1.00 22.66 370 TRP A O 1
ATOM 1214 N N . ILE A 1 153 ? 5.736 11.591 -23.788 1.00 21.55 371 ILE A N 1
ATOM 1215 C CA . ILE A 1 153 ? 5.930 12.944 -24.344 1.00 21.84 371 ILE A CA 1
ATOM 1216 C C . ILE A 1 153 ? 6.156 12.885 -25.862 1.00 22.75 371 ILE A C 1
ATOM 1217 O O . ILE A 1 153 ? 5.639 13.725 -26.600 1.00 21.46 371 ILE A O 1
ATOM 1222 N N . SER A 1 154 ? 6.908 11.887 -26.319 1.00 23.81 372 SER A N 1
ATOM 1223 C CA . SER A 1 154 ? 7.154 11.695 -27.753 1.00 25.55 372 SER A CA 1
ATOM 1224 C C . SER A 1 154 ? 5.872 11.459 -28.565 1.00 26.90 372 SER A C 1
ATOM 1225 O O . SER A 1 154 ? 5.786 11.892 -29.719 1.00 30.56 372 SER A O 1
ATOM 1228 N N . LYS A 1 155 ? 4.894 10.779 -27.961 1.00 26.23 373 LYS A N 1
ATOM 1229 C CA . LYS A 1 155 ? 3.611 10.468 -28.603 1.00 28.90 373 LYS A CA 1
ATOM 1230 C C . LYS A 1 155 ? 2.569 11.597 -28.509 1.00 26.34 373 LYS A C 1
ATOM 1231 O O . LYS A 1 155 ? 1.579 11.567 -29.237 1.00 26.19 373 LYS A O 1
ATOM 1237 N N . TRP A 1 156 ? 2.772 12.563 -27.606 1.00 24.28 374 TRP A N 1
ATOM 1238 C CA . TRP A 1 156 ? 1.832 13.680 -27.420 1.00 22.59 374 TRP A CA 1
ATOM 1239 C C . TRP A 1 156 ? 1.632 14.435 -28.732 1.00 22.96 374 TRP A C 1
ATOM 1240 O O . TRP A 1 156 ? 2.604 14.841 -29.370 1.00 23.11 374 TRP A O 1
ATOM 1251 N N . ASP A 1 157 ? 0.368 14.608 -29.117 1.00 23.07 375 ASP A N 1
ATOM 1252 C CA . ASP A 1 157 ? -0.000 15.225 -30.388 1.00 24.81 375 ASP A CA 1
ATOM 1253 C C . ASP A 1 157 ? -0.575 16.615 -30.117 1.00 23.64 375 ASP A C 1
ATOM 1254 O O . ASP A 1 157 ? -1.716 16.756 -29.663 1.00 24.52 375 ASP A O 1
ATOM 1259 N N . LYS A 1 158 ? 0.233 17.633 -30.392 1.00 22.89 376 LYS A N 1
ATOM 1260 C CA . LYS A 1 158 ? -0.137 19.025 -30.153 1.00 23.77 376 LYS A CA 1
ATOM 1261 C C . LYS A 1 158 ? -1.355 19.434 -30.981 1.00 23.16 376 LYS A C 1
ATOM 1262 O O . LYS A 1 158 ? -2.248 20.103 -30.467 1.00 23.94 376 LYS A O 1
ATOM 1268 N N . GLN A 1 159 ? -1.388 19.030 -32.252 1.00 24.50 377 GLN A N 1
ATOM 1269 C CA . GLN A 1 159 ? -2.539 19.299 -33.128 1.00 27.36 377 GLN A CA 1
ATOM 1270 C C . GLN A 1 159 ? -3.838 18.696 -32.571 1.00 25.41 377 GLN A C 1
ATOM 1271 O O . GLN A 1 159 ? -4.871 19.367 -32.547 1.00 25.59 377 GLN A O 1
ATOM 1277 N N . LYS A 1 160 ? -3.764 17.448 -32.111 1.00 25.10 378 LYS A N 1
ATOM 1278 C CA . LYS A 1 160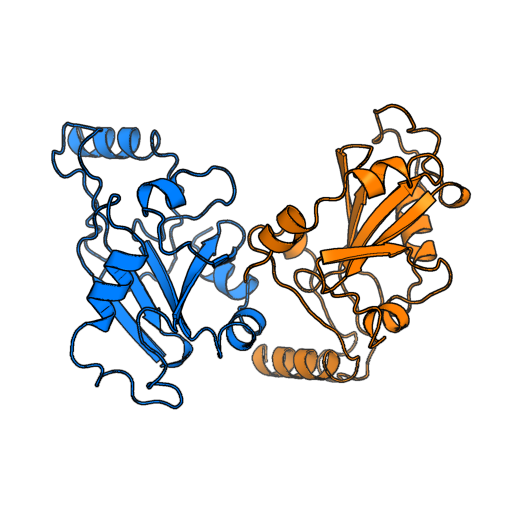 ? -4.897 16.747 -31.486 1.00 27.13 378 LYS A CA 1
ATOM 1279 C C . LYS A 1 160 ? -5.364 17.474 -30.217 1.00 25.77 378 LYS A C 1
ATOM 1280 O O . LYS A 1 160 ? -6.562 17.584 -29.959 1.00 26.58 378 LYS A O 1
ATOM 1286 N N . ALA A 1 161 ? -4.411 17.965 -29.428 1.00 23.76 379 ALA A N 1
ATOM 1287 C CA . ALA A 1 161 ? -4.736 18.737 -28.229 1.00 21.84 379 ALA A CA 1
ATOM 1288 C C . ALA A 1 161 ? -5.480 20.027 -28.567 1.00 21.99 379 ALA A C 1
ATOM 1289 O O . ALA A 1 161 ? -6.513 20.328 -27.963 1.00 22.19 379 ALA A O 1
ATOM 1291 N N . LEU A 1 162 ? -4.989 20.758 -29.565 1.00 22.10 380 LEU A N 1
ATOM 1292 C CA . LEU A 1 162 ? -5.627 22.011 -29.975 1.00 23.02 380 LEU A CA 1
ATOM 1293 C C . LEU A 1 162 ? -7.021 21.774 -30.581 1.00 23.31 380 LEU A C 1
ATOM 1294 O O . LEU A 1 162 ? -7.916 22.612 -30.424 1.00 24.46 380 LEU A O 1
ATOM 1299 N N . GLU A 1 163 ? -7.207 20.619 -31.220 1.00 24.18 381 GLU A N 1
ATOM 1300 C CA . GLU A 1 163 ? -8.504 20.236 -31.800 1.00 26.53 381 GLU A CA 1
ATOM 1301 C C . GLU A 1 163 ? -9.587 19.899 -30.758 1.00 26.22 381 GLU A C 1
ATOM 1302 O O . GLU A 1 163 ? -10.772 19.894 -31.090 1.00 27.48 381 GLU A O 1
ATOM 1308 N N . ARG A 1 164 ? -9.187 19.628 -29.513 1.00 22.81 382 ARG A N 1
ATOM 1309 C CA . ARG A 1 164 ? -10.140 19.506 -28.392 1.00 21.91 382 ARG A CA 1
ATOM 1310 C C . ARG A 1 164 ? -10.829 20.826 -27.999 1.00 20.29 382 ARG A C 1
ATOM 1311 O O . ARG A 1 164 ? -11.867 20.803 -27.325 1.00 19.92 382 ARG A O 1
ATOM 1319 N N . ARG A 1 165 ? -10.261 21.959 -28.409 1.00 18.95 383 ARG A N 1
ATOM 1320 C CA . ARG A 1 165 ? -10.703 23.281 -27.961 1.00 20.28 383 ARG A CA 1
ATOM 1321 C C . ARG A 1 165 ? -11.828 23.822 -28.834 1.00 21.64 383 ARG A C 1
ATOM 1322 O O . ARG A 1 165 ? -11.968 23.420 -29.994 1.00 24.20 383 ARG A O 1
ATOM 1330 N N . SER A 1 166 ? -12.623 24.731 -28.272 1.00 21.55 384 SER A N 1
ATOM 1331 C CA . SER A 1 166 ? -13.731 25.361 -28.998 1.00 24.28 384 SER A CA 1
ATOM 1332 C C . SER A 1 166 ? -13.258 26.293 -30.112 1.00 29.23 384 SER A C 1
ATOM 1333 O O . SER A 1 166 ? -13.847 26.303 -31.198 1.00 32.97 384 SER A O 1
ATOM 1336 N N . VAL A 1 167 ? -12.213 27.076 -29.841 1.00 31.53 385 VAL A N 1
ATOM 1337 C CA . VAL A 1 167 ? -11.688 28.041 -30.825 1.00 32.12 385 VAL A CA 1
ATOM 1338 C C . VAL A 1 167 ? -10.239 27.709 -31.194 1.00 34.85 385 VAL A C 1
ATOM 1339 O O . VAL A 1 167 ? -9.704 28.198 -32.193 1.00 39.87 385 VAL A O 1
ATOM 1344 N N . GLY B 1 1 ? -4.840 6.808 -43.314 1.00 69.86 219 GLY B N 1
ATOM 1345 C CA . GLY B 1 1 ? -5.232 7.245 -41.942 1.00 68.18 219 GLY B CA 1
ATOM 1346 C C . GLY B 1 1 ? -4.167 8.061 -41.233 1.00 66.34 219 GLY B C 1
ATOM 1347 O O . GLY B 1 1 ? -2.994 8.045 -41.619 1.00 63.33 219 GLY B O 1
ATOM 1348 N N . SER B 1 2 ? -4.592 8.774 -40.192 1.00 64.71 220 SER B N 1
ATOM 1349 C CA . SER B 1 2 ? -3.701 9.625 -39.396 1.00 61.90 220 SER B CA 1
ATOM 1350 C C . SER B 1 2 ? -2.691 8.802 -38.595 1.00 58.04 220 SER B C 1
ATOM 1351 O O . SER B 1 2 ? -1.530 9.199 -38.468 1.00 54.23 220 SER B O 1
ATOM 1354 N N . GLU B 1 3 ? -3.140 7.664 -38.059 1.00 57.00 221 GLU B N 1
ATOM 1355 C CA . GLU B 1 3 ? -2.278 6.776 -37.271 1.00 56.01 221 GLU B CA 1
ATOM 1356 C C . GLU B 1 3 ? -1.202 6.081 -38.117 1.00 45.86 221 GLU B C 1
ATOM 1357 O O . GLU B 1 3 ? -0.058 5.961 -37.673 1.00 38.56 221 GLU B O 1
ATOM 1363 N N . ASN B 1 4 ? -1.562 5.628 -39.319 1.00 41.62 222 ASN B N 1
ATOM 1364 C CA . ASN B 1 4 ? -0.585 5.018 -40.233 1.00 39.59 222 ASN B CA 1
ATOM 1365 C C . ASN B 1 4 ? 0.527 6.000 -40.603 1.00 34.20 222 ASN B C 1
ATOM 1366 O O . ASN B 1 4 ? 1.705 5.641 -40.589 1.00 32.21 222 ASN B O 1
ATOM 1371 N N . LYS B 1 5 ? 0.142 7.232 -40.926 1.00 32.19 223 LYS B N 1
ATOM 1372 C CA . LYS B 1 5 ? 1.109 8.297 -41.228 1.00 32.29 223 LYS B CA 1
ATOM 1373 C C . LYS B 1 5 ? 1.978 8.653 -40.016 1.00 27.66 223 LYS B C 1
ATOM 1374 O O . LYS B 1 5 ? 3.161 8.960 -40.154 1.00 23.34 223 LYS B O 1
ATOM 1380 N N . LYS B 1 6 ? 1.401 8.582 -38.821 1.00 28.60 224 LYS B N 1
ATOM 1381 C CA . LYS B 1 6 ? 2.178 8.793 -37.598 1.00 28.82 224 LYS B CA 1
ATOM 1382 C C . LYS B 1 6 ? 3.229 7.709 -37.370 1.00 23.88 224 LYS B C 1
ATOM 1383 O O . LYS B 1 6 ? 4.374 8.018 -37.041 1.00 22.88 224 LYS B O 1
ATOM 1389 N N . ILE B 1 7 ? 2.842 6.452 -37.569 1.00 23.83 225 ILE B N 1
ATOM 1390 C CA . ILE B 1 7 ? 3.772 5.334 -37.420 1.00 24.34 225 ILE B CA 1
ATOM 1391 C C . ILE B 1 7 ? 4.869 5.393 -38.497 1.00 21.47 225 ILE B C 1
ATOM 1392 O O . ILE B 1 7 ? 6.038 5.112 -38.212 1.00 20.38 225 ILE B O 1
ATOM 1397 N N . MET B 1 8 ? 4.501 5.775 -39.719 1.00 20.96 226 MET B N 1
ATOM 1398 C CA . MET B 1 8 ? 5.489 5.952 -40.794 1.00 21.14 226 MET B CA 1
ATOM 1399 C C . MET B 1 8 ? 6.533 7.016 -40.425 1.00 19.87 226 MET B C 1
ATOM 1400 O O . MET B 1 8 ? 7.734 6.809 -40.616 1.00 18.72 226 MET B O 1
ATOM 1405 N N . LEU B 1 9 ? 6.078 8.146 -39.881 1.00 19.75 227 LEU B N 1
ATOM 1406 C CA . LEU B 1 9 ? 7.000 9.189 -39.404 1.00 21.12 227 LEU B CA 1
ATOM 1407 C C . LEU B 1 9 ? 7.903 8.717 -38.259 1.00 21.06 227 LEU B C 1
ATOM 1408 O O . LEU B 1 9 ? 9.086 9.049 -38.239 1.00 20.82 227 LEU B O 1
ATOM 1413 N N . GLU B 1 10 ? 7.362 7.922 -37.331 1.00 20.39 228 GLU B N 1
ATOM 1414 C CA . GLU B 1 10 ? 8.175 7.344 -36.255 1.00 22.15 228 GLU B CA 1
ATOM 1415 C C . GLU B 1 10 ? 9.329 6.505 -36.836 1.00 21.40 228 GLU B C 1
ATOM 1416 O O . GLU B 1 10 ? 10.475 6.634 -36.400 1.00 21.18 228 GLU B O 1
ATOM 1422 N N . SER B 1 11 ? 9.028 5.688 -37.851 1.00 19.92 229 SER B N 1
ATOM 1423 C CA . SER B 1 11 ? 10.065 4.891 -38.524 1.00 20.65 229 SER B CA 1
ATOM 1424 C C . SER B 1 11 ? 11.063 5.754 -39.308 1.00 19.37 229 SER B C 1
ATOM 1425 O O . SER B 1 11 ? 12.252 5.437 -39.348 1.00 18.47 229 SER B O 1
ATOM 1428 N N . ALA B 1 12 ? 10.587 6.854 -39.898 1.00 18.53 230 ALA B N 1
ATOM 1429 C CA . ALA B 1 12 ? 11.470 7.810 -40.572 1.00 18.98 230 ALA B CA 1
ATOM 1430 C C . ALA B 1 12 ? 12.508 8.403 -39.609 1.00 18.69 230 ALA B C 1
ATOM 1431 O O . ALA B 1 12 ? 13.666 8.580 -39.975 1.00 18.76 230 ALA B O 1
ATOM 1433 N N . MET B 1 13 ? 12.088 8.669 -38.374 1.00 19.65 231 MET B N 1
ATOM 1434 C CA . MET B 1 13 ? 12.975 9.249 -37.357 1.00 21.86 231 MET B CA 1
ATOM 1435 C C . MET B 1 13 ? 14.040 8.254 -36.905 1.00 20.57 231 MET B C 1
ATOM 1436 O O . MET B 1 13 ? 15.216 8.618 -36.797 1.00 20.53 231 MET B O 1
ATO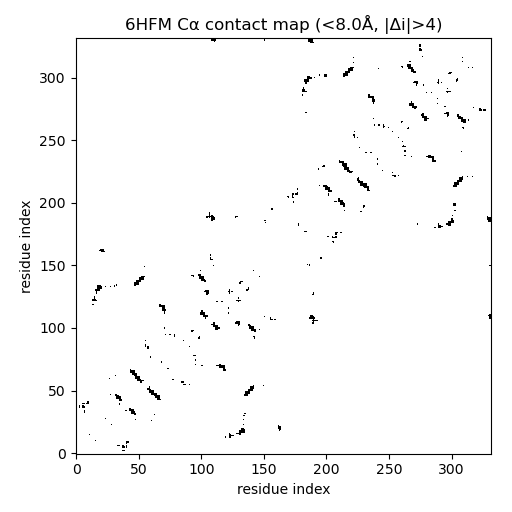M 1441 N N . THR B 1 14 ? 13.636 7.005 -36.652 1.00 21.22 232 THR B N 1
ATOM 1442 C CA A THR B 1 14 ? 14.562 5.961 -36.205 0.50 23.00 232 THR B CA 1
ATOM 1443 C CA B THR B 1 14 ? 14.584 5.986 -36.193 0.50 22.26 232 THR B CA 1
ATOM 1444 C C . THR B 1 14 ? 15.592 5.637 -37.288 1.00 21.04 232 THR B C 1
ATOM 1445 O O . THR B 1 14 ? 16.779 5.489 -37.000 1.00 22.25 232 THR B O 1
ATOM 1452 N N . LEU B 1 15 ? 15.140 5.546 -38.541 1.00 19.20 233 LEU B N 1
ATOM 1453 C CA . LEU B 1 15 ? 16.049 5.292 -39.673 1.00 20.72 233 LEU B CA 1
ATOM 1454 C C . LEU B 1 15 ? 17.167 6.334 -39.747 1.00 20.24 233 LEU B C 1
ATOM 1455 O O . LEU B 1 15 ? 18.318 6.017 -40.054 1.00 21.75 233 LEU B O 1
ATOM 1460 N N . ARG B 1 16 ? 16.804 7.577 -39.447 1.00 19.68 234 ARG B N 1
ATOM 1461 C CA . ARG B 1 16 ? 17.708 8.722 -39.542 1.00 19.67 234 ARG B CA 1
ATOM 1462 C C . ARG B 1 16 ? 18.422 9.084 -38.230 1.00 20.16 234 ARG B C 1
ATOM 1463 O O . ARG B 1 16 ? 19.126 10.099 -38.180 1.00 20.02 234 ARG B O 1
ATOM 1471 N N . ASN B 1 17 ? 18.236 8.275 -37.185 1.00 19.73 235 ASN B N 1
ATOM 1472 C CA . ASN B 1 17 ? 18.820 8.515 -35.863 1.00 20.25 235 ASN B CA 1
ATOM 1473 C C . ASN B 1 17 ? 18.491 9.914 -35.318 1.00 19.80 235 ASN B C 1
ATOM 1474 O O . ASN B 1 17 ? 19.322 10.537 -34.668 1.00 20.05 235 ASN B O 1
ATOM 1479 N N . ILE B 1 18 ? 17.267 10.381 -35.560 1.00 18.74 236 ILE B N 1
ATOM 1480 C CA . ILE B 1 18 ? 16.853 11.730 -35.144 1.00 19.19 236 ILE B CA 1
ATOM 1481 C C . ILE B 1 18 ? 16.399 11.733 -33.685 1.00 19.34 236 ILE B C 1
ATOM 1482 O O . ILE B 1 18 ? 15.573 10.912 -33.275 1.00 21.42 236 ILE B O 1
ATOM 1487 N N . THR B 1 19 ? 16.940 12.676 -32.919 1.00 18.71 237 THR B N 1
ATOM 1488 C CA . THR B 1 19 ? 16.465 12.976 -31.569 1.00 18.74 237 THR B CA 1
ATOM 1489 C C . THR B 1 19 ? 15.472 14.135 -31.681 1.00 18.32 237 THR B C 1
ATOM 1490 O O . THR B 1 19 ? 15.758 15.112 -32.366 1.00 17.97 237 THR B O 1
ATOM 1494 N N . ASN B 1 20 ? 14.319 14.020 -31.024 1.00 19.09 238 ASN B N 1
ATOM 1495 C CA . ASN B 1 20 ? 13.313 15.098 -31.014 1.00 19.96 238 ASN B CA 1
ATOM 1496 C C . ASN B 1 20 ? 13.022 15.477 -29.571 1.00 19.55 238 ASN B C 1
ATOM 1497 O O . ASN B 1 20 ? 12.668 14.618 -28.759 1.00 24.23 238 ASN B O 1
ATOM 1502 N N . ILE B 1 21 ? 13.177 16.761 -29.269 1.00 18.65 239 ILE B N 1
ATOM 1503 C CA . ILE B 1 21 ? 12.926 17.304 -27.934 1.00 19.70 239 ILE B CA 1
ATOM 1504 C C . ILE B 1 21 ? 11.676 18.171 -28.013 1.00 20.03 239 ILE B C 1
ATOM 1505 O O . ILE B 1 21 ? 11.634 19.112 -28.795 1.00 20.34 239 ILE B O 1
ATOM 1510 N N . LYS B 1 22 ? 10.673 17.883 -27.187 1.00 19.78 240 LYS B N 1
ATOM 1511 C CA . LYS B 1 22 ? 9.500 18.752 -27.103 1.00 21.33 240 LYS B CA 1
ATOM 1512 C C . LYS B 1 22 ? 9.681 19.802 -26.015 1.00 19.28 240 LYS B C 1
ATOM 1513 O O . LYS B 1 22 ? 10.310 19.539 -24.984 1.00 19.07 240 LYS B O 1
ATOM 1519 N N . THR B 1 23 ? 9.148 20.999 -26.269 1.00 18.63 241 THR B N 1
ATOM 1520 C CA . THR B 1 23 ? 9.262 22.131 -25.351 1.00 19.24 241 THR B CA 1
ATOM 1521 C C . THR B 1 23 ? 7.875 22.535 -24.857 1.00 19.05 241 THR B C 1
ATOM 1522 O O . THR B 1 23 ? 6.860 22.194 -25.473 1.00 19.13 241 THR B O 1
ATOM 1526 N N . HIS B 1 24 ? 7.838 23.244 -23.735 1.00 19.46 242 HIS B N 1
ATOM 1527 C CA . HI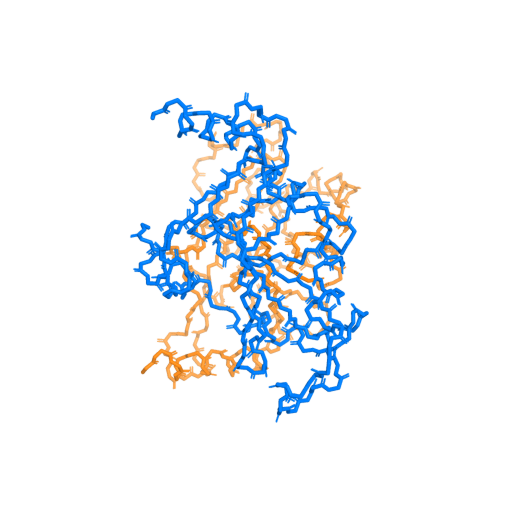S B 1 24 ? 6.552 23.583 -23.106 1.00 20.78 242 HIS B CA 1
ATOM 1528 C C . HIS B 1 24 ? 5.819 24.731 -23.793 1.00 21.97 242 HIS B C 1
ATOM 1529 O O . HIS B 1 24 ? 4.588 24.723 -23.844 1.00 23.31 242 HIS B O 1
ATOM 1536 N N . SER B 1 25 ? 6.563 25.693 -24.336 1.00 23.33 243 SER B N 1
ATOM 1537 C CA . SER B 1 25 ? 5.972 26.890 -24.937 1.00 24.71 243 SER B CA 1
ATOM 1538 C C . SER B 1 25 ? 6.467 27.104 -26.369 1.00 23.57 243 SER B C 1
ATOM 1539 O O . SER B 1 25 ? 7.104 28.119 -26.657 1.00 26.43 243 SER B O 1
ATOM 1542 N N . PRO B 1 26 ? 6.165 26.156 -27.278 1.00 23.25 244 PRO B N 1
ATOM 1543 C CA . PRO B 1 26 ? 6.552 26.351 -28.681 1.00 24.82 244 PRO B CA 1
ATOM 1544 C C . PRO B 1 26 ? 5.809 27.538 -29.296 1.00 26.57 244 PRO B C 1
ATOM 1545 O O . PRO B 1 26 ? 4.652 27.785 -28.949 1.00 26.75 244 PRO B O 1
ATOM 1549 N N . VAL B 1 27 ? 6.482 28.274 -30.178 1.00 28.64 245 VAL B N 1
ATOM 1550 C CA . VAL B 1 27 ? 5.853 29.425 -30.844 1.00 31.37 245 VAL B CA 1
ATOM 1551 C C . VAL B 1 27 ? 4.638 28.996 -31.674 1.00 31.05 245 VAL B C 1
ATOM 1552 O O . VAL B 1 27 ? 4.578 27.868 -32.176 1.00 27.60 245 VAL B O 1
ATOM 1556 N N . GLU B 1 28 ? 3.676 29.905 -31.804 1.00 32.85 246 GLU B N 1
ATOM 1557 C CA . GLU B 1 28 ? 2.409 29.610 -32.477 1.00 37.02 246 GLU B CA 1
ATOM 1558 C C . GLU B 1 28 ? 2.576 29.300 -33.973 1.00 35.51 246 GLU B C 1
ATOM 1559 O O . GLU B 1 28 ? 1.796 28.529 -34.529 1.00 35.37 246 GLU B O 1
ATOM 1565 N N . LEU B 1 29 ? 3.600 29.880 -34.604 1.00 36.18 247 LEU B N 1
ATOM 1566 C CA . LEU B 1 29 ? 3.918 29.612 -36.023 1.00 38.97 247 LEU B CA 1
ATOM 1567 C C . LEU B 1 29 ? 4.184 28.140 -36.365 1.00 37.29 247 LEU B C 1
ATOM 1568 O O . LEU B 1 29 ? 4.019 27.742 -37.517 1.00 38.97 247 LEU B O 1
ATOM 1573 N N . LEU B 1 30 ? 4.586 27.339 -35.377 1.00 35.95 248 LEU B N 1
ATOM 1574 C CA . LEU B 1 30 ? 4.772 25.894 -35.577 1.00 36.64 248 LEU B CA 1
ATOM 1575 C C . LEU B 1 30 ? 3.480 25.090 -35.831 1.00 42.81 248 LEU B C 1
ATOM 1576 O O . LEU B 1 30 ? 3.553 23.903 -36.143 1.00 46.90 248 LEU B O 1
ATOM 1581 N N . ASN B 1 31 ? 2.312 25.723 -35.700 1.00 46.14 249 ASN B N 1
ATOM 1582 C CA . ASN B 1 31 ? 1.038 25.110 -36.110 1.00 48.03 249 ASN B CA 1
ATOM 1583 C C . ASN B 1 31 ? 0.759 25.225 -37.618 1.00 51.28 249 ASN B C 1
ATOM 1584 O O . ASN B 1 31 ? -0.008 24.425 -38.154 1.00 54.34 249 ASN B O 1
ATOM 1589 N N . GLU B 1 32 ? 1.370 26.207 -38.291 1.00 54.20 250 GLU B N 1
ATOM 1590 C CA . GLU B 1 32 ? 1.117 26.481 -39.720 1.00 59.29 250 GLU B CA 1
ATOM 1591 C C . GLU B 1 32 ? 2.146 25.849 -40.679 1.00 52.66 250 GLU B C 1
ATOM 1592 O O . GLU B 1 32 ? 2.023 25.972 -41.899 1.00 56.91 250 GLU B O 1
ATOM 1598 N N . GLY B 1 33 ? 3.153 25.176 -40.128 1.00 42.34 251 GLY B N 1
ATOM 1599 C CA . GLY B 1 33 ? 4.061 24.335 -40.910 1.00 40.02 251 GLY B CA 1
ATOM 1600 C C . GLY B 1 33 ? 4.285 23.069 -40.115 1.00 37.81 251 GLY B C 1
ATOM 1601 O O . GLY B 1 33 ? 4.499 23.144 -38.905 1.00 41.73 251 GLY B O 1
ATOM 1602 N N . LYS B 1 34 ? 4.220 21.913 -40.774 1.00 32.70 252 LYS B N 1
ATOM 1603 C CA . LYS B 1 34 ? 4.358 20.630 -40.087 1.00 31.87 252 LYS B CA 1
ATOM 1604 C C . LYS B 1 34 ? 5.346 19.712 -40.800 1.00 25.01 252 LYS B C 1
ATOM 1605 O O . LYS B 1 34 ? 5.454 19.711 -42.029 1.00 24.01 252 LYS B O 1
ATOM 1611 N N . ILE B 1 35 ? 6.060 18.928 -40.001 1.00 21.13 253 ILE B N 1
ATOM 1612 C CA . ILE B 1 35 ? 6.980 17.918 -40.505 1.00 19.47 253 ILE B CA 1
ATOM 1613 C C . ILE B 1 35 ? 6.207 16.916 -41.381 1.00 19.69 253 ILE B C 1
ATOM 1614 O O . ILE B 1 35 ? 5.073 16.549 -41.057 1.00 19.74 253 ILE B O 1
ATOM 1619 N N . ARG B 1 36 ? 6.800 16.534 -42.513 1.00 18.20 254 ARG B N 1
ATOM 1620 C CA . ARG B 1 36 ? 6.157 15.590 -43.438 1.00 18.09 254 ARG B CA 1
ATOM 1621 C C . ARG B 1 36 ? 7.172 14.878 -44.332 1.00 17.24 254 ARG B C 1
ATOM 1622 O O . ARG B 1 36 ? 8.233 15.419 -44.643 1.00 17.33 254 ARG B O 1
ATOM 1630 N N . LEU B 1 37 ? 6.838 13.651 -44.721 1.00 15.93 255 LEU B N 1
ATOM 1631 C CA . LEU B 1 37 ? 7.531 12.961 -45.795 1.00 15.03 255 LEU B CA 1
ATOM 1632 C C . LEU B 1 37 ? 6.936 13.358 -47.145 1.00 15.55 255 LEU B C 1
ATOM 1633 O O . LEU B 1 37 ? 5.719 13.527 -47.258 1.00 16.27 255 LEU B O 1
ATOM 1638 N N . GLU B 1 38 ? 7.773 13.477 -48.181 1.00 16.15 256 GLU B N 1
ATOM 1639 C CA . GLU B 1 38 ? 7.257 13.688 -49.548 1.00 17.49 256 GLU B CA 1
ATOM 1640 C C . GLU B 1 38 ? 6.262 12.593 -49.941 1.00 17.40 256 GLU B C 1
ATOM 1641 O O . GLU B 1 38 ? 5.319 12.855 -50.681 1.00 17.63 256 GLU B O 1
ATOM 1647 N N . ASP B 1 39 ? 6.490 11.375 -49.441 1.00 17.65 257 ASP B N 1
ATOM 1648 C CA . ASP B 1 39 ? 5.516 10.299 -49.509 1.00 17.66 257 ASP B CA 1
ATOM 1649 C C . ASP B 1 39 ? 5.211 9.861 -48.075 1.00 16.95 257 ASP B C 1
ATOM 1650 O O . ASP B 1 39 ? 6.006 9.131 -47.464 1.00 16.35 257 ASP B O 1
ATOM 1655 N N . PRO B 1 40 ? 4.055 10.297 -47.528 1.00 16.94 258 PRO B N 1
ATOM 1656 C CA . PRO B 1 40 ? 3.717 9.918 -46.152 1.00 17.02 258 PRO B CA 1
ATOM 1657 C C . PRO B 1 40 ? 3.605 8.420 -45.878 1.00 17.42 258 PRO B C 1
ATOM 1658 O O . PRO B 1 40 ? 3.592 8.030 -44.716 1.00 19.11 258 PRO B O 1
ATOM 1662 N N . MET B 1 41 ? 3.513 7.593 -46.920 1.00 17.54 259 MET B N 1
ATOM 1663 C CA . MET B 1 41 ? 3.546 6.135 -46.758 1.00 18.84 259 MET B CA 1
ATOM 1664 C C . MET B 1 41 ? 4.865 5.472 -47.202 1.00 19.22 259 MET B C 1
ATOM 1665 O O . MET B 1 41 ? 4.897 4.269 -47.495 1.00 21.26 259 MET B O 1
ATOM 1670 N N . ASP B 1 42 ? 5.960 6.234 -47.194 1.00 18.32 260 ASP B N 1
ATOM 1671 C CA . ASP B 1 42 ? 7.297 5.702 -47.488 1.00 18.50 260 ASP B CA 1
ATOM 1672 C C . ASP B 1 42 ? 8.300 6.419 -46.593 1.00 18.48 260 ASP B C 1
ATOM 1673 O O . ASP B 1 42 ? 8.679 7.567 -46.867 1.00 18.16 260 ASP B O 1
ATOM 1678 N N . PHE B 1 43 ? 8.746 5.749 -45.531 1.00 17.82 261 PHE B N 1
ATOM 1679 C CA . PHE B 1 43 ? 9.637 6.410 -44.563 1.00 18.57 261 PHE B CA 1
ATOM 1680 C C . PHE B 1 43 ? 11.068 6.635 -45.074 1.00 18.77 261 PHE B C 1
ATOM 1681 O O . PHE B 1 43 ? 11.843 7.343 -44.432 1.00 19.95 261 PHE B O 1
ATOM 1689 N N . GLU B 1 44 ? 11.405 6.058 -46.230 1.00 19.65 262 GLU B N 1
ATOM 1690 C CA . GLU B 1 44 ? 12.682 6.320 -46.901 1.00 21.36 262 GLU B CA 1
ATOM 1691 C C . GLU B 1 44 ? 12.658 7.538 -47.824 1.00 21.01 262 GLU B C 1
ATOM 1692 O O . GLU B 1 44 ? 13.708 7.958 -48.315 1.00 22.76 262 GLU B O 1
ATOM 1698 N N . SER B 1 45 ? 11.472 8.101 -48.072 1.00 18.74 263 SER B N 1
ATOM 1699 C CA . SER B 1 45 ? 11.349 9.252 -48.954 1.00 17.92 263 SER B CA 1
ATOM 1700 C C . SER B 1 45 ? 11.845 10.523 -48.264 1.00 18.28 263 SER B C 1
ATOM 1701 O O . SER B 1 45 ? 12.134 10.530 -47.068 1.00 18.38 263 SER B O 1
ATOM 1704 N N . GLN B 1 46 ? 11.965 11.587 -49.050 1.00 18.85 264 GLN B N 1
ATOM 1705 C CA . GLN B 1 46 ? 12.489 12.878 -48.593 1.00 19.23 264 GLN B CA 1
ATOM 1706 C C . GLN B 1 46 ? 11.719 13.442 -47.386 1.00 17.76 264 GLN B C 1
ATOM 1707 O O . GLN B 1 46 ? 10.503 13.622 -47.453 1.00 18.77 264 GLN B O 1
ATOM 1713 N N . LEU B 1 47 ? 12.436 13.698 -46.292 1.00 17.32 265 LEU B N 1
ATOM 1714 C CA . LEU B 1 47 ? 11.865 14.303 -45.091 1.00 16.48 265 LEU B CA 1
ATOM 1715 C C . LEU B 1 47 ? 11.972 15.826 -45.167 1.00 16.40 265 LEU B C 1
ATOM 1716 O O . LEU B 1 47 ? 13.021 16.365 -45.526 1.00 17.82 265 LEU B O 1
ATOM 1721 N N . ILE B 1 48 ? 10.869 16.499 -44.843 1.00 15.52 266 ILE B N 1
ATOM 1722 C CA . ILE B 1 48 ? 10.756 17.952 -44.922 1.00 15.50 266 ILE B CA 1
ATOM 1723 C C . ILE B 1 48 ? 10.297 18.459 -43.551 1.00 16.58 266 ILE B C 1
ATOM 1724 O O . ILE B 1 48 ? 9.330 17.946 -42.989 1.00 18.09 266 ILE B O 1
ATOM 1729 N N . TYR B 1 49 ? 10.987 19.462 -43.011 1.00 16.60 267 TYR B N 1
ATOM 1730 C CA . TYR B 1 49 ? 10.605 20.010 -41.699 1.00 16.07 267 TYR B CA 1
ATOM 1731 C C . TYR B 1 49 ? 10.583 21.532 -41.700 1.00 16.31 267 TYR B C 1
ATOM 1732 O O . TYR B 1 49 ? 11.312 22.164 -42.461 1.00 17.01 267 TYR B O 1
ATOM 1741 N N . PRO B 1 50 ? 9.755 22.121 -40.828 1.00 16.97 268 PRO B N 1
ATOM 1742 C CA . PRO B 1 50 ? 9.826 23.577 -40.652 1.00 17.20 268 PRO B CA 1
ATOM 1743 C C . PRO B 1 50 ? 11.100 23.980 -39.917 1.00 17.12 268 PRO B C 1
ATOM 1744 O O . PRO B 1 50 ? 11.760 23.133 -39.314 1.00 16.75 268 PRO B O 1
ATOM 1748 N N . ALA B 1 51 ? 11.422 25.270 -39.953 1.00 17.13 269 ALA B N 1
ATOM 1749 C CA . ALA B 1 51 ? 12.601 25.787 -39.255 1.00 17.09 269 ALA B CA 1
ATOM 1750 C C . ALA B 1 51 ? 12.301 27.096 -38.538 1.00 17.48 269 ALA B C 1
ATOM 1751 O O . ALA B 1 51 ? 11.682 27.990 -39.115 1.00 18.04 269 ALA B O 1
ATOM 1753 N N . LEU B 1 52 ? 12.745 27.176 -37.277 1.00 17.74 270 LEU B N 1
ATOM 1754 C CA . LEU B 1 52 ? 12.830 28.423 -36.522 1.00 19.18 270 LEU B CA 1
ATOM 1755 C C . LEU B 1 52 ? 14.239 28.958 -36.640 1.00 18.23 270 LEU B C 1
ATOM 1756 O O . LEU B 1 52 ? 15.197 28.251 -36.310 1.00 17.75 270 LEU B O 1
ATOM 1761 N N . ILE B 1 53 ? 14.360 30.215 -37.068 1.00 17.05 271 ILE B N 1
ATOM 1762 C CA . ILE B 1 53 ? 15.658 30.860 -37.266 1.00 18.60 271 ILE B CA 1
ATOM 1763 C C . ILE B 1 53 ? 15.743 32.014 -36.275 1.00 18.46 271 ILE B C 1
ATOM 1764 O O . ILE B 1 53 ? 15.032 33.012 -36.422 1.00 19.65 271 ILE B O 1
ATOM 1769 N N . MET B 1 54 ? 16.607 31.868 -35.272 1.00 17.57 272 MET B N 1
ATOM 1770 C CA . MET B 1 54 ? 16.764 32.851 -34.207 1.00 18.42 272 MET B CA 1
ATOM 1771 C C . MET B 1 54 ? 17.909 33.805 -34.524 1.00 17.92 272 MET B C 1
ATOM 1772 O O . MET B 1 54 ? 18.976 33.375 -34.961 1.00 17.22 272 MET B O 1
ATOM 1777 N N . TYR B 1 55 ? 17.678 35.096 -34.287 1.00 17.81 273 TYR B N 1
ATOM 1778 C CA . TYR B 1 55 ? 18.714 36.123 -34.367 1.00 18.70 273 TYR B CA 1
ATOM 1779 C C . TYR B 1 55 ? 18.845 36.720 -32.967 1.00 19.33 273 TYR B C 1
ATOM 1780 O O . TYR B 1 55 ? 18.317 37.805 -32.694 1.00 19.72 273 TYR B O 1
ATOM 1789 N N . PRO B 1 56 ? 19.536 36.010 -32.061 1.00 18.57 274 PRO B N 1
ATOM 1790 C CA . PRO B 1 56 ? 19.506 36.405 -30.642 1.00 20.30 274 PRO B CA 1
ATOM 1791 C C . PRO B 1 56 ? 20.100 37.781 -30.341 1.00 21.57 274 PRO B C 1
ATOM 1792 O O . PRO B 1 56 ? 19.590 38.475 -29.459 1.00 24.76 274 PRO B O 1
ATOM 1796 N N . THR B 1 57 ? 21.117 38.202 -31.093 1.00 20.31 275 THR B N 1
ATOM 1797 C CA . THR B 1 57 ? 21.738 39.518 -30.864 1.00 21.75 275 THR B CA 1
ATOM 1798 C C . THR B 1 57 ? 20.916 40.687 -31.430 1.00 23.29 275 THR B C 1
ATOM 1799 O O . THR B 1 57 ? 21.263 41.849 -31.191 1.00 25.11 275 THR B O 1
ATOM 1803 N N . GLN B 1 58 ? 19.852 40.384 -32.182 1.00 22.98 276 GLN B N 1
ATOM 1804 C CA . GLN B 1 58 ? 18.911 41.388 -32.694 1.00 23.40 276 GLN B CA 1
ATOM 1805 C C . GLN B 1 58 ? 17.496 41.279 -32.097 1.00 24.13 276 GLN B C 1
ATOM 1806 O O . GLN B 1 58 ? 16.620 42.079 -32.442 1.00 23.94 276 GLN B O 1
ATOM 1812 N N . ASP B 1 59 ? 17.284 40.306 -31.204 1.00 24.42 277 ASP B N 1
ATOM 1813 C CA . ASP B 1 59 ? 15.974 40.007 -30.613 1.00 26.11 277 ASP B CA 1
ATOM 1814 C C . ASP B 1 59 ? 14.879 39.867 -31.678 1.00 26.34 277 ASP B C 1
ATOM 1815 O O . ASP B 1 59 ? 13.822 40.497 -31.613 1.00 25.70 277 ASP B O 1
ATOM 1820 N N . GLU B 1 60 ? 15.171 39.029 -32.667 1.00 24.40 278 GLU B N 1
ATOM 1821 C CA . GLU B 1 60 ? 14.272 38.754 -33.783 1.00 23.71 278 GLU B CA 1
ATOM 1822 C C . GLU B 1 60 ? 14.350 37.279 -34.118 1.00 22.20 278 GLU B C 1
ATOM 1823 O O . GLU B 1 60 ? 15.316 36.607 -33.752 1.00 21.42 278 GLU B O 1
ATOM 1829 N N . PHE B 1 61 ? 13.331 36.787 -34.814 1.00 22.43 279 PHE B N 1
ATOM 1830 C CA . PHE B 1 61 ? 13.371 35.433 -35.379 1.00 22.11 279 PHE B CA 1
ATOM 1831 C C . PHE B 1 61 ? 12.528 35.339 -36.638 1.00 22.38 279 PHE B C 1
ATOM 1832 O O . PHE B 1 61 ? 11.675 36.185 -36.869 1.00 24.22 279 PHE B O 1
ATOM 1840 N N . ASP B 1 62 ? 12.819 34.328 -37.458 1.00 21.16 280 ASP B N 1
ATOM 1841 C CA . ASP B 1 62 ? 12.061 34.026 -38.677 1.00 22.00 280 ASP B CA 1
ATOM 1842 C C . ASP B 1 62 ? 11.537 32.602 -38.585 1.00 21.04 280 ASP B C 1
ATOM 1843 O O . ASP B 1 62 ? 12.015 31.799 -37.778 1.00 20.12 280 ASP B O 1
ATOM 1848 N N . PHE B 1 63 ? 10.568 32.302 -39.445 1.00 21.47 281 PHE B N 1
ATOM 1849 C CA . PHE B 1 63 ? 10.005 30.968 -39.578 1.00 21.21 281 PHE B CA 1
ATOM 1850 C C . PHE B 1 63 ? 9.962 30.601 -41.057 1.00 20.39 281 PHE B C 1
ATOM 1851 O O . PHE B 1 63 ? 9.476 31.382 -41.876 1.00 23.04 281 PHE B O 1
ATOM 1859 N N . VAL B 1 64 ? 10.465 29.411 -41.390 1.00 18.87 282 VAL B N 1
ATOM 1860 C CA . VAL B 1 64 ? 10.388 28.874 -42.753 1.00 19.15 282 VAL B CA 1
ATOM 1861 C C . VAL B 1 64 ? 9.599 27.569 -42.677 1.00 19.73 282 VAL B C 1
ATOM 1862 O O . VAL B 1 64 ? 9.992 26.641 -41.970 1.00 20.65 282 VAL B O 1
ATOM 1866 N N . GLY B 1 65 ? 8.482 27.513 -43.394 1.00 20.45 283 GLY B N 1
ATOM 1867 C CA . GLY B 1 65 ? 7.543 26.404 -43.272 1.00 21.06 283 GLY B CA 1
ATOM 1868 C C . GLY B 1 65 ? 8.040 25.055 -43.747 1.00 21.25 283 GLY B C 1
ATOM 1869 O O . GLY B 1 65 ? 7.675 24.025 -43.165 1.00 22.26 283 GLY B O 1
ATOM 1870 N N . GLU B 1 66 ? 8.858 25.056 -44.805 1.00 20.79 284 GLU B N 1
ATOM 1871 C CA . GLU B 1 66 ? 9.342 23.819 -45.431 1.00 21.75 284 GLU B CA 1
ATOM 1872 C C . GLU B 1 66 ? 10.826 23.908 -45.758 1.00 21.19 284 GLU B C 1
ATOM 1873 O O . GLU B 1 66 ? 11.242 24.731 -46.581 1.00 23.54 284 GLU B O 1
ATOM 1879 N N . VAL B 1 67 ? 11.614 23.068 -45.091 1.00 19.00 285 VAL B N 1
ATOM 1880 C CA . VAL B 1 67 ? 13.046 22.923 -45.355 1.00 17.89 285 VAL B CA 1
ATOM 1881 C C . VAL B 1 67 ? 13.311 21.442 -45.578 1.00 17.84 285 VAL B C 1
ATOM 1882 O O . VAL B 1 67 ? 13.109 20.631 -44.674 1.00 18.94 285 VAL B O 1
ATOM 1886 N N . SER B 1 68 ? 13.739 21.085 -46.786 1.00 17.15 286 SER B N 1
ATOM 1887 C CA . SER B 1 68 ? 14.123 19.699 -47.071 1.00 16.72 286 SER B CA 1
ATOM 1888 C C . SER B 1 68 ? 15.334 19.290 -46.247 1.00 16.69 286 SER B C 1
ATOM 1889 O O . SER B 1 68 ? 16.248 20.082 -46.064 1.00 16.72 286 SER B O 1
ATOM 1892 N N . GLU B 1 69 ? 15.359 18.038 -45.786 1.00 16.60 287 GLU B N 1
ATOM 1893 C CA . GLU B 1 69 ? 16.562 17.470 -45.146 1.00 17.24 287 GLU B CA 1
ATOM 1894 C C . GLU B 1 69 ? 17.802 17.502 -46.056 1.00 16.83 287 GLU B C 1
ATOM 1895 O O . GLU B 1 69 ? 18.926 17.393 -45.572 1.00 17.77 287 GLU B O 1
ATOM 1901 N N . LEU B 1 70 ? 17.584 17.613 -47.367 1.00 18.04 288 LEU B N 1
ATOM 1902 C CA . LEU B 1 70 ? 18.671 17.686 -48.336 1.00 19.97 288 LEU B CA 1
ATOM 1903 C C . LEU B 1 70 ? 19.249 19.092 -48.488 1.00 19.11 288 LEU B C 1
ATOM 1904 O O . LEU B 1 70 ? 20.286 19.243 -49.117 1.00 22.33 288 LEU B O 1
ATOM 1909 N N . THR B 1 71 ? 18.576 20.098 -47.922 1.00 18.68 289 THR B N 1
ATOM 1910 C CA . THR B 1 71 ? 19.060 21.487 -47.874 1.00 18.79 289 THR B CA 1
ATOM 1911 C C . THR B 1 71 ? 20.241 21.595 -46.913 1.00 17.77 289 THR B C 1
ATOM 1912 O O . THR B 1 71 ? 20.260 20.933 -45.872 1.00 18.13 289 THR B O 1
ATOM 1916 N N . THR B 1 72 ? 21.214 22.438 -47.254 1.00 16.85 290 THR B N 1
ATOM 1917 C CA . THR B 1 72 ? 22.369 22.666 -46.379 1.00 16.66 290 THR B CA 1
ATOM 1918 C C . THR B 1 72 ? 22.144 23.839 -45.428 1.00 16.32 290 THR B C 1
ATOM 1919 O O . THR B 1 72 ? 21.283 24.699 -45.650 1.00 16.78 290 THR B O 1
ATOM 1923 N N . VAL B 1 73 ? 22.966 23.857 -44.385 1.00 15.78 291 VAL B N 1
ATOM 1924 C CA . VAL B 1 73 ? 22.979 24.909 -43.378 1.00 15.70 291 VAL B CA 1
ATOM 1925 C C . VAL B 1 73 ? 23.043 26.280 -44.052 1.00 15.76 291 VAL B C 1
ATOM 1926 O O . VAL B 1 73 ? 22.193 27.132 -43.811 1.00 16.26 291 VAL B O 1
ATOM 1930 N N . GLN B 1 74 ? 24.036 26.476 -44.917 1.00 15.59 292 GLN B N 1
ATOM 1931 C CA . GLN B 1 74 ? 24.262 27.803 -45.494 1.00 15.80 292 GLN B CA 1
ATOM 1932 C C . GLN B 1 74 ? 23.268 28.157 -46.616 1.00 16.66 292 GLN B C 1
ATOM 1933 O O . GLN B 1 74 ? 23.028 29.335 -46.871 1.00 16.47 292 GLN B O 1
ATOM 1939 N N . GLU B 1 75 ? 22.664 27.151 -47.251 1.00 17.09 293 GLU B N 1
ATOM 1940 C CA . GLU B 1 75 ? 21.537 27.393 -48.159 1.00 18.08 293 GLU B CA 1
ATOM 1941 C C . GLU B 1 75 ? 20.360 28.034 -47.415 1.00 17.76 293 GLU B C 1
ATOM 1942 O O . GLU B 1 75 ? 19.725 28.946 -47.941 1.00 18.01 293 GLU B O 1
ATOM 1948 N N . LEU B 1 76 ? 20.083 27.573 -46.192 1.00 17.01 294 LEU B N 1
ATOM 1949 C CA . LEU B 1 76 ? 19.022 28.169 -45.372 1.00 16.96 294 LEU B CA 1
ATOM 1950 C C . LEU B 1 76 ? 19.391 29.597 -44.957 1.00 16.65 294 LEU B C 1
ATOM 1951 O O . LEU B 1 76 ? 18.547 30.489 -44.998 1.00 17.90 294 LEU B O 1
ATOM 1956 N N . VAL B 1 77 ? 20.651 29.804 -44.576 1.00 15.61 295 VAL B N 1
ATOM 1957 C CA . VAL B 1 77 ? 21.155 31.154 -44.257 1.00 15.43 295 VAL B CA 1
ATOM 1958 C C . VAL B 1 77 ? 20.970 32.088 -45.465 1.00 16.36 295 VAL B C 1
ATOM 1959 O O . VAL B 1 77 ? 20.483 33.222 -45.319 1.00 16.45 295 VAL B O 1
ATOM 1963 N N . ASP B 1 78 ? 21.368 31.615 -46.646 1.00 16.62 296 ASP B N 1
ATOM 1964 C CA . ASP B 1 78 ? 21.211 32.396 -47.885 1.00 17.57 296 ASP B CA 1
ATOM 1965 C C . ASP B 1 78 ? 19.766 32.842 -48.089 1.00 17.52 296 ASP B C 1
ATOM 1966 O O . ASP B 1 78 ? 19.521 34.011 -48.400 1.00 18.80 296 ASP B O 1
ATOM 1971 N N . LEU B 1 79 ? 18.824 31.922 -47.891 1.00 18.32 297 LEU B N 1
ATOM 1972 C CA . LEU B 1 79 ? 17.391 32.208 -48.063 1.00 19.68 297 LEU B CA 1
ATOM 1973 C C . LEU B 1 79 ? 16.879 33.312 -47.138 1.00 19.80 297 LEU B C 1
ATOM 1974 O O . LEU B 1 79 ? 16.205 34.245 -47.592 1.00 21.96 297 LEU B O 1
ATOM 1979 N N . VAL B 1 80 ? 17.197 33.207 -45.848 1.00 18.93 298 VAL B N 1
ATOM 1980 C CA . VAL B 1 80 ? 16.649 34.145 -44.859 1.00 19.97 298 VAL B CA 1
ATOM 1981 C C . VAL B 1 80 ? 17.344 35.509 -44.841 1.00 20.81 298 VAL B C 1
ATOM 1982 O O . VAL B 1 80 ? 16.732 36.495 -44.424 1.00 23.26 298 VAL B O 1
ATOM 1986 N N . LEU B 1 81 ? 18.604 35.580 -45.287 1.00 20.82 299 LEU B N 1
ATOM 1987 C CA . LEU B 1 81 ? 19.334 36.862 -45.325 1.00 22.16 299 LEU B CA 1
ATOM 1988 C C . LEU B 1 81 ? 19.367 37.549 -46.698 1.00 26.35 299 LEU B C 1
ATOM 1989 O O . LEU B 1 81 ? 20.001 38.592 -46.826 1.00 27.49 299 LEU B O 1
ATOM 1994 N N . GLU B 1 82 ? 18.673 37.000 -47.696 1.00 32.30 300 GLU B N 1
ATOM 1995 C CA . GLU B 1 82 ? 18.748 37.524 -49.074 1.00 41.53 300 GLU B CA 1
ATOM 1996 C C . GLU B 1 82 ? 18.212 38.952 -49.242 1.00 48.05 300 GLU B C 1
ATOM 1997 O O . GLU B 1 82 ? 18.845 39.772 -49.911 1.00 51.19 300 GLU B O 1
ATOM 2003 N N . GLY B 1 83 ? 17.065 39.248 -48.632 1.00 54.41 301 GLY B N 1
ATOM 2004 C CA . GLY B 1 83 ? 16.391 40.536 -48.834 1.00 62.87 301 GLY B CA 1
ATOM 2005 C C . GLY B 1 83 ? 17.094 41.719 -48.182 1.00 69.58 301 GLY B C 1
ATOM 2006 O O . GLY B 1 83 ? 18.136 41.547 -47.546 1.00 66.84 301 GLY B O 1
ATOM 2007 N N . PRO B 1 84 ? 16.550 42.941 -48.364 1.00 77.19 302 PRO B N 1
ATOM 2008 C CA . PRO B 1 84 ? 16.986 44.080 -47.547 1.00 78.23 302 PRO B CA 1
ATOM 2009 C C . PRO B 1 84 ? 16.552 43.883 -46.093 1.00 73.52 302 PRO B C 1
ATOM 2010 O O . PRO B 1 84 ? 15.373 43.626 -45.833 1.00 75.66 302 PRO B O 1
ATOM 2014 N N . GLN B 1 85 ? 17.498 44.004 -45.164 1.00 66.92 303 GLN B N 1
ATOM 2015 C CA . GLN B 1 85 ? 17.291 43.582 -43.777 1.00 67.57 303 GLN B CA 1
ATOM 2016 C C . GLN B 1 85 ? 17.041 44.775 -42.842 1.00 68.58 303 GLN B C 1
ATOM 2017 O O . GLN B 1 85 ? 17.734 44.947 -41.833 1.00 62.87 303 GLN B O 1
ATOM 2023 N N . GLU B 1 86 ? 16.032 45.583 -43.177 1.00 70.87 304 GLU B N 1
ATOM 2024 C CA . GLU B 1 86 ? 15.592 46.701 -42.325 1.00 71.02 304 GLU B CA 1
ATOM 2025 C C . GLU B 1 86 ? 15.039 46.228 -40.973 1.00 60.03 304 GLU B C 1
ATOM 2026 O O . GLU B 1 86 ? 15.017 47.003 -40.013 1.00 55.40 304 GLU B O 1
ATOM 2032 N N . ARG B 1 87 ? 14.595 44.967 -40.906 1.00 54.03 305 ARG B N 1
ATOM 2033 C CA . ARG B 1 87 ? 14.091 44.366 -39.661 1.00 50.07 305 ARG B CA 1
ATOM 2034 C C . ARG B 1 87 ? 15.113 44.291 -38.515 1.00 42.24 305 ARG B C 1
ATOM 2035 O O . ARG B 1 87 ? 14.713 44.206 -37.348 1.00 39.05 305 ARG B O 1
ATOM 2043 N N . PHE B 1 88 ? 16.409 44.300 -38.838 1.00 35.91 306 PHE B N 1
ATOM 2044 C CA . PHE B 1 88 ? 17.456 44.347 -37.813 1.00 32.03 306 PHE B CA 1
ATOM 2045 C C . PHE B 1 88 ? 17.750 45.798 -37.453 1.00 32.89 306 PHE B C 1
ATOM 2046 O O . PHE B 1 88 ? 18.171 46.581 -38.306 1.00 32.32 306 PHE B O 1
ATOM 2054 N N . LYS B 1 89 ? 17.514 46.141 -36.188 1.00 34.35 307 LYS B N 1
ATOM 2055 C CA . LYS B 1 89 ? 17.543 47.534 -35.724 1.00 37.44 307 LYS B CA 1
ATOM 2056 C C . LYS B 1 89 ? 18.560 47.831 -34.610 1.00 36.47 307 LYS B C 1
ATOM 2057 O O . LYS B 1 89 ? 18.698 48.988 -34.214 1.00 36.81 307 LYS B O 1
ATOM 2063 N N . LYS B 1 90 ? 19.275 46.812 -34.127 1.00 35.83 308 LYS B N 1
ATOM 2064 C CA . LYS B 1 90 ? 20.273 46.969 -33.060 1.00 36.29 308 LYS B CA 1
ATOM 2065 C C . LYS B 1 90 ? 21.685 47.085 -33.621 1.00 38.32 308 LYS B C 1
ATOM 2066 O O . LYS B 1 90 ? 21.924 46.761 -34.789 1.00 32.96 308 LYS B O 1
ATOM 2072 N N . GLU B 1 91 ? 22.618 47.530 -32.775 1.00 42.65 309 GLU B N 1
ATOM 2073 C CA . GLU B 1 91 ? 24.042 47.622 -33.148 1.00 47.48 309 GLU B CA 1
ATOM 2074 C C . GLU B 1 91 ? 24.568 46.301 -33.703 1.00 41.43 309 GLU B C 1
ATOM 2075 O O . GLU B 1 91 ? 24.285 45.235 -33.154 1.00 38.95 309 GLU B O 1
ATOM 2081 N N . GLY B 1 92 ? 25.329 46.391 -34.792 1.00 39.33 310 GLY B N 1
ATOM 2082 C CA . GLY B 1 92 ? 25.846 45.217 -35.492 1.00 37.05 310 GLY B CA 1
ATOM 2083 C C . GLY B 1 92 ? 24.981 44.707 -36.635 1.00 33.15 310 GLY B C 1
ATOM 2084 O O . GLY B 1 92 ? 25.308 43.680 -37.227 1.00 30.38 310 GLY B O 1
ATOM 2085 N N . LYS B 1 93 ? 23.898 45.422 -36.959 1.00 31.68 311 LYS B N 1
ATOM 2086 C CA . LYS B 1 93 ? 22.969 45.026 -38.042 1.00 32.57 311 LYS B CA 1
ATOM 2087 C C . LYS B 1 93 ? 23.623 44.852 -39.420 1.00 30.34 311 LYS B C 1
ATOM 2088 O O . LYS B 1 93 ? 23.197 44.003 -40.208 1.00 29.07 311 LYS B O 1
ATOM 2094 N N . GLU B 1 94 ? 24.653 45.652 -39.693 1.00 29.44 312 GLU B N 1
ATOM 2095 C CA . GLU B 1 94 ? 25.418 45.578 -40.947 1.00 31.41 312 GLU B CA 1
ATOM 2096 C C . GLU B 1 94 ? 26.128 44.234 -41.199 1.00 29.14 312 GLU B C 1
ATOM 2097 O O . GLU B 1 94 ? 26.460 43.924 -42.343 1.00 28.34 312 GLU B O 1
ATOM 2103 N N . ASN B 1 95 ? 26.359 43.450 -40.143 1.00 26.78 313 ASN B N 1
ATOM 2104 C CA . ASN B 1 95 ? 27.051 42.160 -40.264 1.00 25.25 313 ASN B CA 1
ATOM 2105 C C . ASN B 1 95 ? 26.132 40.959 -40.520 1.00 24.17 313 ASN B C 1
ATOM 2106 O O . ASN B 1 95 ? 26.591 39.819 -40.427 1.00 24.11 313 ASN B O 1
ATOM 2111 N N . PHE B 1 96 ? 24.862 41.192 -40.867 1.00 22.99 314 PHE B N 1
ATOM 2112 C CA . PHE B 1 96 ? 23.939 40.090 -41.206 1.00 22.17 314 PHE B CA 1
ATOM 2113 C C . PHE B 1 96 ? 23.887 39.833 -42.718 1.00 21.80 314 PHE B C 1
ATOM 2114 O O . PHE B 1 96 ? 22.890 40.106 -43.400 1.00 23.31 314 PHE B O 1
ATOM 2122 N N . THR B 1 97 ? 25.004 39.315 -43.222 1.00 20.82 315 THR B N 1
ATOM 2123 C CA . THR B 1 97 ? 25.108 38.775 -44.578 1.00 20.56 315 THR B CA 1
ATOM 2124 C C . THR B 1 97 ? 25.561 37.324 -44.421 1.00 19.21 315 THR B C 1
ATOM 2125 O O . THR B 1 97 ? 26.175 36.987 -43.404 1.00 17.99 315 THR B O 1
ATOM 2129 N N . PRO B 1 98 ? 25.267 36.462 -45.408 1.00 18.55 316 PRO B N 1
ATOM 2130 C CA . PRO B 1 98 ? 25.693 35.057 -45.250 1.00 18.97 316 PRO B CA 1
ATOM 2131 C C . PRO B 1 98 ? 27.193 34.876 -44.948 1.00 19.14 316 PRO B C 1
ATOM 2132 O O . PRO B 1 98 ? 27.574 34.103 -44.058 1.00 18.64 316 PRO B O 1
ATOM 2136 N N . LYS B 1 99 ? 28.021 35.619 -45.672 1.00 19.65 317 LYS B N 1
ATOM 2137 C CA . LYS B 1 99 ? 29.475 35.582 -45.526 1.00 21.56 317 LYS B CA 1
ATOM 2138 C C . LYS B 1 99 ? 29.989 35.989 -44.132 1.00 21.18 317 LYS B C 1
ATOM 2139 O O . LYS B 1 99 ? 31.060 35.538 -43.704 1.00 21.67 317 LYS B O 1
ATOM 2145 N N . LYS B 1 100 ? 29.235 36.834 -43.432 1.00 20.47 318 LYS B N 1
ATOM 2146 C CA . LYS B 1 100 ? 29.649 37.346 -42.123 1.00 19.44 318 LYS B CA 1
ATOM 2147 C C . LYS B 1 100 ? 29.057 36.623 -40.906 1.00 18.74 318 LYS B C 1
ATOM 2148 O O . LYS B 1 100 ? 29.411 36.962 -39.775 1.00 18.60 318 LYS B O 1
ATOM 2154 N N . VAL B 1 101 ? 28.197 35.618 -41.113 1.00 18.33 319 VAL B N 1
ATOM 2155 C CA . VAL B 1 101 ? 27.530 34.957 -39.978 1.00 17.68 319 VAL B CA 1
ATOM 2156 C C . VAL B 1 101 ? 27.957 33.509 -39.776 1.00 17.22 319 VAL B C 1
ATOM 2157 O O . VAL B 1 101 ? 28.379 32.830 -40.718 1.00 18.30 319 VAL B O 1
ATOM 2161 N N . LEU B 1 102 ? 27.833 33.072 -38.522 1.00 16.11 320 LEU B N 1
ATOM 2162 C CA . LEU B 1 102 ? 27.936 31.660 -38.142 1.00 15.94 320 LEU B CA 1
ATOM 2163 C C . LEU B 1 102 ? 26.565 31.142 -37.748 1.00 15.86 320 LEU B C 1
ATOM 2164 O O . LEU B 1 102 ? 25.670 31.920 -37.387 1.00 16.72 320 LEU B O 1
ATOM 2169 N N . VAL B 1 103 ? 26.415 29.818 -37.804 1.00 14.72 321 VAL B N 1
ATOM 2170 C CA . VAL B 1 103 ? 25.192 29.144 -37.368 1.00 15.12 321 VAL B CA 1
ATOM 2171 C C . VAL B 1 103 ? 25.530 28.243 -36.187 1.00 15.08 321 VAL B C 1
ATOM 2172 O O . VAL B 1 103 ? 26.478 27.448 -36.271 1.00 16.20 321 VAL B O 1
ATOM 2176 N N . PHE B 1 104 ? 24.741 28.365 -35.113 1.00 14.28 322 PHE B N 1
ATOM 2177 C CA . PHE B 1 104 ? 24.811 27.475 -33.957 1.00 14.41 322 PHE B CA 1
ATOM 2178 C C . PHE B 1 104 ? 23.513 26.702 -33.785 1.00 13.69 322 PHE B C 1
ATOM 2179 O O . PHE B 1 104 ? 22.434 27.191 -34.133 1.00 14.77 322 PHE B O 1
ATOM 2187 N N . MET B 1 105 ? 23.640 25.471 -33.289 1.00 13.57 323 MET B N 1
ATOM 2188 C CA . MET B 1 105 ? 22.489 24.626 -32.959 1.00 14.05 323 MET B CA 1
ATOM 2189 C C . MET B 1 105 ? 22.673 24.032 -31.560 1.00 14.31 323 MET B C 1
ATOM 2190 O O . MET B 1 105 ? 23.797 23.741 -31.138 1.00 15.46 323 MET B O 1
ATOM 2195 N N . GLU B 1 106 ? 21.564 23.899 -30.839 1.00 15.71 324 GLU B N 1
ATOM 2196 C CA . GLU B 1 106 ? 21.556 23.308 -29.499 1.00 14.64 324 GLU B CA 1
ATOM 2197 C C . GLU B 1 106 ? 21.704 21.786 -29.597 1.00 15.05 324 GLU B C 1
ATOM 2198 O O . GLU B 1 106 ? 21.149 21.166 -30.504 1.00 16.48 324 GLU B O 1
ATOM 2204 N N . THR B 1 107 ? 22.452 21.207 -28.660 1.00 14.85 325 THR B N 1
ATOM 2205 C CA . THR B 1 107 ? 22.658 19.747 -28.583 1.00 15.30 325 THR B CA 1
ATOM 2206 C C . THR B 1 107 ? 21.724 19.107 -27.550 1.00 15.29 325 THR B C 1
ATOM 2207 O O . THR B 1 107 ? 21.051 19.803 -26.778 1.00 15.91 325 THR B O 1
ATOM 2211 N N . LYS B 1 108 ? 21.689 17.775 -27.505 1.00 15.99 326 LYS B N 1
ATOM 2212 C CA . LYS B 1 108 ? 20.889 17.077 -26.488 1.00 17.17 326 LYS B CA 1
ATOM 2213 C C . LYS B 1 108 ? 21.293 17.477 -25.054 1.00 17.22 326 LYS B C 1
ATOM 2214 O O . LYS B 1 108 ? 20.437 17.579 -24.171 1.00 17.60 326 LYS B O 1
ATOM 2220 N N . ALA B 1 109 ? 22.583 17.744 -24.844 1.00 17.70 327 ALA B N 1
ATOM 2221 C CA . ALA B 1 109 ? 23.090 18.182 -23.529 1.00 18.05 327 ALA B CA 1
ATOM 2222 C C . ALA B 1 109 ? 22.642 19.592 -23.112 1.00 18.59 327 ALA B C 1
ATO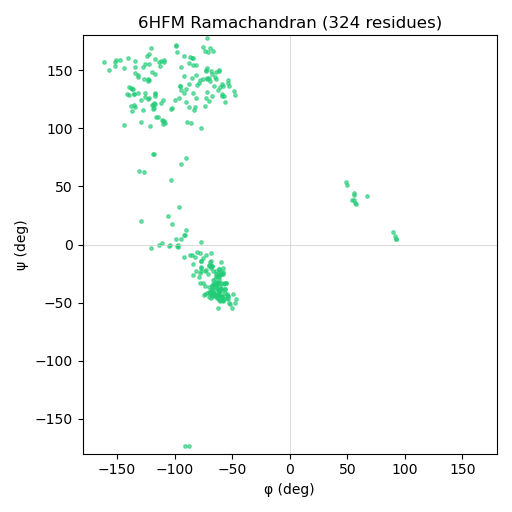M 2223 O O . ALA B 1 109 ? 22.792 19.960 -21.950 1.00 19.55 327 ALA B O 1
ATOM 2225 N N . GLY B 1 110 ? 22.126 20.383 -24.052 1.00 17.87 328 GLY B N 1
ATOM 2226 C CA . GLY B 1 110 ? 21.795 21.786 -23.802 1.00 18.21 328 GLY B CA 1
ATOM 2227 C C . GLY B 1 110 ? 22.947 22.743 -24.078 1.00 18.23 328 GLY B C 1
ATOM 2228 O O . GLY B 1 110 ? 22.870 23.924 -23.713 1.00 19.89 328 GLY B O 1
ATOM 2229 N N . GLY B 1 111 ? 24.019 22.247 -24.706 1.00 17.41 329 GLY B N 1
ATOM 2230 C CA . GLY B 1 111 ? 25.127 23.085 -25.168 1.00 16.72 329 GLY B CA 1
ATOM 2231 C C . GLY B 1 111 ? 24.900 23.548 -26.600 1.00 16.26 329 GLY B C 1
ATOM 2232 O O . GLY B 1 111 ? 23.822 23.325 -27.163 1.00 16.96 329 GLY B O 1
ATOM 2233 N N . LEU B 1 112 ? 25.910 24.201 -27.175 1.00 15.81 330 LEU B N 1
ATOM 2234 C CA . LEU B 1 112 ? 25.854 24.715 -28.552 1.00 16.06 330 LEU B CA 1
ATOM 2235 C C . LEU B 1 112 ? 26.978 24.152 -29.400 1.00 16.77 330 LEU B C 1
ATOM 2236 O O . LEU B 1 112 ? 28.100 23.984 -28.926 1.00 18.57 330 LEU B O 1
ATOM 2241 N N . ILE B 1 113 ? 26.676 23.875 -30.663 1.00 16.18 331 ILE B N 1
ATOM 2242 C CA . ILE B 1 113 ? 27.700 23.510 -31.635 1.00 17.39 331 ILE B CA 1
ATOM 2243 C C . ILE B 1 113 ? 27.592 24.419 -32.854 1.00 16.91 331 ILE B C 1
ATOM 2244 O O . ILE B 1 113 ? 26.489 24.765 -33.265 1.00 17.04 331 ILE B O 1
ATOM 2249 N N . LYS B 1 114 ? 28.741 24.791 -33.419 1.00 16.94 332 LYS B N 1
ATOM 2250 C CA . LYS B 1 114 ? 28.793 25.487 -34.708 1.00 18.45 332 LYS B CA 1
ATOM 2251 C C . LYS B 1 114 ? 28.452 24.493 -35.823 1.00 18.00 332 LYS B C 1
ATOM 2252 O O . LYS B 1 114 ? 29.068 23.417 -35.917 1.00 19.52 332 LYS B O 1
ATOM 2258 N N . ALA B 1 115 ? 27.459 24.842 -36.642 1.00 16.64 333 ALA B N 1
ATOM 2259 C CA . ALA B 1 115 ? 26.996 23.998 -37.746 1.00 17.44 333 ALA B CA 1
ATOM 2260 C C . ALA B 1 115 ? 27.758 24.315 -39.023 1.00 18.23 333 ALA B C 1
ATOM 2261 O O . ALA B 1 115 ? 27.750 25.462 -39.482 1.00 18.97 333 ALA B O 1
ATOM 2263 N N . GLY B 1 116 ? 28.404 23.302 -39.602 1.00 18.84 334 GLY B N 1
ATOM 2264 C CA . GLY B 1 116 ? 29.202 23.482 -40.826 1.00 19.22 334 GLY B CA 1
ATOM 2265 C C . GLY B 1 116 ? 28.368 23.947 -42.007 1.00 18.72 334 GLY B C 1
ATOM 2266 O O . GLY B 1 116 ? 27.295 23.399 -42.261 1.00 17.86 334 GLY B O 1
ATOM 2267 N N . LYS B 1 117 ? 28.859 24.962 -42.718 1.00 18.12 335 LYS B N 1
ATOM 2268 C CA . LYS B 1 117 ? 28.125 25.583 -43.837 1.00 17.91 335 LYS B CA 1
ATOM 2269 C C . LYS B 1 117 ? 27.668 24.575 -44.900 1.00 17.49 335 LYS B C 1
ATOM 2270 O O . LYS B 1 117 ? 26.518 24.621 -45.348 1.00 16.09 335 LYS B O 1
ATOM 2276 N N . LYS B 1 118 ? 28.567 23.663 -45.271 1.00 18.28 336 LYS B N 1
ATOM 2277 C CA . LYS B 1 118 ? 28.333 22.731 -46.383 1.00 18.94 336 LYS B CA 1
ATOM 2278 C C . LYS B 1 118 ? 27.406 21.566 -46.065 1.00 19.10 336 LYS B C 1
ATOM 2279 O O . LYS B 1 118 ? 26.958 20.888 -46.985 1.00 19.93 336 LYS B O 1
ATOM 2285 N N . LEU B 1 119 ? 27.133 21.322 -44.781 1.00 18.52 337 LEU B N 1
ATOM 2286 C CA . LEU B 1 119 ? 26.451 20.096 -44.357 1.00 18.76 337 LEU B CA 1
ATOM 2287 C C . LEU B 1 119 ? 24.944 20.147 -44.590 1.00 18.40 337 LEU B C 1
ATOM 2288 O O . LEU B 1 119 ? 24.309 21.166 -44.343 1.00 17.29 337 LEU B O 1
ATOM 2293 N N . THR B 1 120 ? 24.377 19.031 -45.047 1.00 18.49 338 THR B N 1
ATOM 2294 C CA . THR B 1 120 ? 22.923 18.888 -45.098 1.00 17.40 338 THR B CA 1
ATOM 2295 C C . THR B 1 120 ? 22.364 18.719 -43.681 1.00 17.29 338 THR B C 1
ATOM 2296 O O . THR B 1 120 ? 23.038 18.214 -42.777 1.00 17.08 338 THR B O 1
ATOM 2300 N N . PHE B 1 121 ? 21.117 19.139 -43.494 1.00 17.06 339 PHE B N 1
ATOM 2301 C CA . PHE B 1 121 ? 20.452 18.911 -42.218 1.00 16.12 339 PHE B CA 1
ATOM 2302 C C . PHE B 1 121 ? 20.289 17.411 -41.943 1.00 16.46 339 PHE B C 1
ATOM 2303 O O . PHE B 1 121 ? 20.405 16.985 -40.801 1.00 16.97 339 PHE B O 1
ATOM 2311 N N . HIS B 1 122 ? 20.098 16.608 -42.990 1.00 16.62 340 HIS B N 1
ATOM 2312 C CA . HIS B 1 122 ? 20.103 15.144 -42.834 1.00 17.31 340 HIS B CA 1
ATOM 2313 C C . HIS B 1 122 ? 21.370 14.667 -42.115 1.00 18.34 340 HIS B C 1
ATOM 2314 O O . HIS B 1 122 ? 21.292 13.901 -41.150 1.00 18.81 340 HIS B O 1
ATOM 2321 N N . ASP B 1 123 ? 22.529 15.124 -42.594 1.00 19.49 341 ASP B N 1
ATOM 2322 C CA . ASP B 1 123 ? 23.809 14.688 -42.040 1.00 20.31 341 ASP B CA 1
ATOM 2323 C C . ASP B 1 123 ? 24.014 15.158 -40.597 1.00 20.10 341 ASP B C 1
ATOM 2324 O O . ASP B 1 123 ? 24.489 14.392 -39.765 1.00 21.53 341 ASP B O 1
ATOM 2329 N N . ILE B 1 124 ? 23.623 16.397 -40.291 1.00 18.95 342 ILE B N 1
ATOM 2330 C CA . ILE B 1 124 ? 23.745 16.914 -38.907 1.00 19.37 342 ILE B CA 1
ATOM 2331 C C . ILE B 1 124 ? 22.863 16.152 -37.917 1.00 18.67 342 ILE B C 1
ATOM 2332 O O . ILE B 1 124 ? 23.305 15.818 -36.814 1.00 19.29 342 ILE B O 1
ATOM 2337 N N . LEU B 1 125 ? 21.621 15.884 -38.310 1.00 17.64 343 LEU B N 1
ATOM 2338 C CA . LEU B 1 125 ? 20.674 15.215 -37.429 1.00 17.01 343 LEU B CA 1
ATOM 2339 C C . LEU B 1 125 ? 20.967 13.722 -37.238 1.00 17.59 343 LEU B C 1
ATOM 2340 O O . LEU B 1 125 ? 20.537 13.143 -36.241 1.00 18.98 343 LEU B O 1
ATOM 2345 N N . LYS B 1 126 ? 21.695 13.111 -38.178 1.00 18.60 344 LYS B N 1
ATOM 2346 C CA . LYS B 1 126 ? 21.958 11.663 -38.133 1.00 20.24 344 LYS B CA 1
ATOM 2347 C C . LYS B 1 126 ? 23.148 11.284 -37.254 1.00 21.82 344 LYS B C 1
ATOM 2348 O O . LYS B 1 126 ? 23.197 10.159 -36.748 1.00 24.40 344 LYS B O 1
ATOM 2354 N N . LYS B 1 127 ? 24.101 12.198 -37.080 1.00 23.09 345 LYS B N 1
ATOM 2355 C CA . LYS B 1 127 ? 25.302 11.911 -36.278 1.00 26.06 345 LYS B CA 1
ATOM 2356 C C . LYS B 1 127 ? 24.985 11.495 -34.853 1.00 27.54 345 LYS B C 1
ATOM 2357 O O . LYS B 1 127 ? 24.137 12.107 -34.193 1.00 27.54 345 LYS B O 1
ATOM 2363 N N . GLU B 1 128 ? 25.687 10.465 -34.379 1.00 29.27 346 GLU B N 1
ATOM 2364 C CA . GLU B 1 128 ? 25.542 10.003 -33.001 1.00 33.09 346 GLU B CA 1
ATOM 2365 C C . GLU B 1 128 ? 26.088 11.047 -32.033 1.00 31.41 346 GLU B C 1
ATOM 2366 O O . GLU B 1 128 ? 25.454 11.353 -31.025 1.00 31.57 346 GLU B O 1
ATOM 2372 N N . SER B 1 129 ? 27.267 11.572 -32.351 1.00 31.68 347 SER B N 1
ATOM 2373 C CA . SER B 1 129 ? 27.888 12.654 -31.594 1.00 33.09 347 SER B CA 1
ATOM 2374 C C . SER B 1 129 ? 28.562 13.607 -32.577 1.00 30.28 347 SER B C 1
ATOM 2375 O O . SER B 1 129 ? 29.315 13.146 -33.440 1.00 35.69 347 SER B O 1
ATOM 2378 N N . PRO B 1 130 ? 28.318 14.913 -32.492 1.00 27.92 348 PRO B N 1
ATOM 2379 C CA . PRO B 1 130 ? 27.393 15.571 -31.550 1.00 26.52 348 PRO B CA 1
ATOM 2380 C C . PRO B 1 130 ? 25.919 15.266 -31.855 1.00 24.08 348 PRO B C 1
ATOM 2381 O O . PRO B 1 130 ? 25.534 15.194 -33.021 1.00 25.81 348 PRO B O 1
ATOM 2385 N N . ASP B 1 131 ? 25.130 15.072 -30.802 1.00 20.29 349 ASP B N 1
ATOM 2386 C CA . ASP B 1 131 ? 23.701 14.776 -30.913 1.00 19.81 349 ASP B CA 1
ATOM 2387 C C . ASP B 1 131 ? 22.937 16.102 -31.008 1.00 18.81 349 ASP B C 1
ATOM 2388 O O . ASP B 1 131 ? 22.776 16.794 -30.005 1.00 18.00 349 ASP B O 1
ATOM 2393 N N . VAL B 1 132 ? 22.481 16.434 -32.219 1.00 16.59 350 VAL B N 1
ATOM 2394 C CA . VAL B 1 132 ? 21.796 17.700 -32.526 1.00 16.18 350 VAL B CA 1
ATOM 2395 C C . VAL B 1 132 ? 20.311 17.391 -32.782 1.00 15.49 350 VAL B C 1
ATOM 2396 O O . VAL B 1 132 ? 19.977 16.826 -33.834 1.00 17.38 350 VAL B O 1
ATOM 2400 N N . PRO B 1 133 ? 19.413 17.736 -31.832 1.00 15.33 351 PRO B N 1
ATOM 2401 C CA . PRO B 1 133 ? 17.999 17.367 -32.011 1.00 15.65 351 PRO B CA 1
ATOM 2402 C C . PRO B 1 133 ? 17.149 18.318 -32.855 1.00 15.51 351 PRO B C 1
ATOM 2403 O O . PRO B 1 133 ? 17.492 19.497 -33.031 1.00 15.78 351 PRO B O 1
ATOM 2407 N N . LEU B 1 134 ? 16.022 17.794 -33.338 1.00 15.70 352 LEU B N 1
ATOM 2408 C CA . LEU B 1 134 ? 14.866 18.629 -33.671 1.00 16.06 352 LEU B CA 1
ATOM 2409 C C . LEU B 1 134 ? 14.227 19.099 -32.366 1.00 16.09 352 LEU B C 1
ATOM 2410 O O . LEU B 1 134 ? 14.302 18.398 -31.341 1.00 16.29 352 LEU B O 1
ATOM 2415 N N . PHE B 1 135 ? 13.622 20.289 -32.401 1.00 15.48 353 PHE B N 1
ATOM 2416 C CA . PHE B 1 135 ? 12.841 20.824 -31.289 1.00 15.28 353 PHE B CA 1
ATOM 2417 C C . PHE B 1 135 ? 11.409 21.029 -31.779 1.00 15.58 353 PHE B C 1
ATOM 2418 O O . PHE B 1 135 ? 11.183 21.760 -32.748 1.00 16.11 353 PHE B O 1
ATOM 2426 N N . ASP B 1 136 ? 10.452 20.350 -31.140 1.00 15.91 354 ASP B N 1
ATOM 2427 C CA . ASP B 1 136 ? 9.041 20.417 -31.536 1.00 16.41 354 ASP B CA 1
ATOM 2428 C C . ASP B 1 136 ? 8.844 20.038 -33.012 1.00 17.29 354 ASP B C 1
ATOM 2429 O O . ASP B 1 136 ? 8.103 20.694 -33.743 1.00 17.78 354 ASP B O 1
ATOM 2434 N N . ASN B 1 137 ? 9.513 18.958 -33.428 1.00 17.55 355 ASN B N 1
ATOM 2435 C CA . ASN B 1 137 ? 9.447 18.443 -34.810 1.00 18.62 355 ASN B CA 1
ATOM 2436 C C . ASN B 1 137 ? 9.816 19.493 -35.854 1.00 18.00 355 ASN B C 1
ATOM 2437 O O . ASN B 1 137 ? 9.223 19.554 -36.939 1.00 20.50 355 ASN B O 1
ATOM 2442 N N . ALA B 1 138 ? 10.809 20.311 -35.515 1.00 17.25 356 ALA B N 1
ATOM 2443 C CA . ALA B 1 138 ? 11.272 21.399 -36.374 1.00 16.42 356 ALA B CA 1
ATOM 2444 C C . ALA B 1 138 ? 12.744 21.704 -36.128 1.00 15.37 356 ALA B C 1
ATOM 2445 O O . ALA B 1 138 ? 13.269 21.470 -35.033 1.00 15.80 356 ALA B O 1
ATOM 2447 N N . LEU B 1 139 ? 13.414 22.244 -37.142 1.00 15.40 357 LEU B N 1
ATOM 2448 C CA . LEU B 1 139 ? 14.769 22.763 -36.949 1.00 15.23 357 LEU B CA 1
ATOM 2449 C C . LEU B 1 139 ? 14.730 24.008 -36.061 1.00 15.16 357 LEU B C 1
ATOM 2450 O O . LEU B 1 139 ? 13.747 24.760 -36.078 1.00 16.03 357 LEU B O 1
ATOM 2455 N N . LYS B 1 140 ? 15.803 24.207 -35.300 1.00 14.51 358 LYS B N 1
ATOM 2456 C CA . LYS B 1 140 ? 16.049 25.464 -34.600 1.00 14.91 358 LYS B CA 1
ATOM 2457 C C . LYS B 1 140 ? 17.519 25.813 -34.807 1.00 15.29 358 LYS B C 1
ATOM 2458 O O . LYS B 1 140 ? 18.399 25.042 -34.416 1.00 16.29 358 LYS B O 1
ATOM 2464 N N . ILE B 1 141 ? 17.779 26.966 -35.423 1.00 15.47 359 ILE B N 1
ATOM 2465 C CA . ILE B 1 141 ? 19.153 27.444 -35.626 1.00 14.79 359 ILE B CA 1
ATOM 2466 C C . ILE B 1 141 ? 19.278 28.861 -35.061 1.00 15.28 359 ILE B C 1
ATOM 2467 O O . ILE B 1 141 ? 18.278 29.573 -34.932 1.00 16.61 359 ILE B O 1
ATOM 2472 N N . TYR B 1 142 ? 20.507 29.228 -34.697 1.00 14.29 360 TYR B N 1
ATOM 2473 C CA . TYR B 1 142 ? 20.850 30.577 -34.234 1.00 14.49 360 TYR B CA 1
ATOM 2474 C C . TYR B 1 142 ? 21.846 31.172 -35.224 1.00 15.31 360 TYR B C 1
ATOM 2475 O O . TYR B 1 142 ? 22.922 30.606 -35.433 1.00 15.90 360 TYR B O 1
ATOM 2484 N N . ILE B 1 143 ? 21.485 32.309 -35.827 1.00 15.44 361 ILE B N 1
ATOM 2485 C CA . ILE B 1 143 ? 22.361 33.012 -36.778 1.00 15.44 361 ILE B CA 1
ATOM 2486 C C . ILE B 1 143 ? 22.984 34.187 -36.034 1.00 15.87 361 ILE B C 1
ATOM 2487 O O . ILE B 1 143 ? 22.265 35.072 -35.565 1.00 16.88 361 ILE B O 1
ATOM 2492 N N . VAL B 1 144 ? 24.311 34.172 -35.913 1.00 16.61 362 VAL B N 1
ATOM 2493 C CA . VAL B 1 144 ? 25.049 35.171 -35.121 1.00 17.50 362 VAL B CA 1
ATOM 2494 C C . VAL B 1 144 ? 26.265 35.630 -35.932 1.00 17.28 362 VAL B C 1
ATOM 2495 O O . VAL B 1 144 ? 27.017 34.798 -36.418 1.00 17.38 362 VAL B O 1
ATOM 2499 N N . PRO B 1 145 ? 26.474 36.954 -36.081 1.00 18.33 363 PRO B N 1
ATOM 2500 C CA . PRO B 1 145 ? 27.701 37.392 -36.755 1.00 18.65 363 PRO B CA 1
ATOM 2501 C C . PRO B 1 145 ? 28.973 36.809 -36.135 1.00 17.54 363 PRO B C 1
ATOM 2502 O O . PRO B 1 145 ? 29.060 36.687 -34.910 1.00 17.74 363 PRO B O 1
ATOM 2506 N N . LYS B 1 146 ? 29.943 36.458 -36.977 1.00 19.58 364 LYS B N 1
ATOM 2507 C CA . LYS B 1 146 ? 31.256 35.979 -36.517 1.00 22.49 364 LYS B CA 1
ATOM 2508 C C . LYS B 1 146 ? 31.832 36.859 -35.405 1.00 22.34 364 LYS B C 1
ATOM 2509 O O . LYS B 1 146 ? 32.288 36.361 -34.381 1.00 23.80 364 LYS B O 1
ATOM 2515 N N . VAL B 1 147 ? 31.778 38.172 -35.617 1.00 22.20 365 VAL B N 1
ATOM 2516 C CA . VAL B 1 147 ? 32.339 39.141 -34.658 1.00 23.46 365 VAL B CA 1
ATOM 2517 C C . VAL B 1 147 ? 31.613 39.234 -33.306 1.00 23.75 365 VAL B C 1
ATOM 2518 O O . VAL B 1 147 ? 32.187 39.746 -32.348 1.00 29.64 365 VAL B O 1
ATOM 2522 N N . GLU B 1 148 ? 30.369 38.758 -33.229 1.00 22.98 366 GLU B N 1
ATOM 2523 C CA . GLU B 1 148 ? 29.612 38.719 -31.968 1.00 23.59 366 GLU B CA 1
ATOM 2524 C C . GLU B 1 148 ? 29.499 37.321 -31.348 1.00 23.26 366 GLU B C 1
ATOM 2525 O O . GLU B 1 148 ? 28.929 37.179 -30.262 1.00 22.81 366 GLU B O 1
ATOM 2531 N N . SER B 1 149 ? 30.056 36.308 -32.010 1.00 22.95 367 SER B N 1
ATOM 2532 C CA A SER B 1 149 ? 29.808 34.913 -31.637 0.50 23.24 367 SER B CA 1
ATOM 2533 C CA B SER B 1 149 ? 29.804 34.916 -31.632 0.50 23.24 367 SER B CA 1
ATOM 2534 C C . SER B 1 149 ? 30.424 34.527 -30.293 1.00 23.85 367 SER B C 1
ATOM 2535 O O . SER B 1 149 ? 29.774 33.873 -29.481 1.00 23.27 367 SER B O 1
ATOM 2540 N N . GLU B 1 150 ? 31.669 34.933 -30.056 1.00 26.45 368 GLU B N 1
ATOM 2541 C CA . GLU B 1 150 ? 32.346 34.598 -28.792 1.00 29.24 368 GLU B CA 1
ATOM 2542 C C . GLU B 1 150 ? 31.608 35.190 -27.579 1.00 26.78 368 GLU B C 1
ATOM 2543 O O . GLU B 1 150 ? 31.390 34.499 -26.577 1.00 27.87 368 GLU B O 1
ATOM 2549 N N . GLY B 1 151 ? 31.195 36.452 -27.691 1.00 26.52 369 GLY B N 1
ATOM 2550 C CA . GLY B 1 151 ? 30.387 37.110 -26.664 1.00 27.09 369 GLY B CA 1
ATOM 2551 C C . GLY B 1 151 ? 29.040 36.447 -26.431 1.00 26.70 369 GLY B C 1
ATOM 2552 O O . GLY B 1 151 ? 28.634 36.249 -25.286 1.00 28.79 369 GLY B O 1
ATOM 2553 N N . TRP B 1 152 ? 28.350 36.081 -27.511 1.00 24.86 370 TRP B N 1
ATOM 2554 C CA . TRP B 1 152 ? 27.043 35.440 -27.390 1.00 23.17 370 TRP B CA 1
ATOM 2555 C C . TRP B 1 152 ? 27.144 34.055 -26.725 1.00 22.23 370 TRP B C 1
ATOM 2556 O O . TRP B 1 152 ? 26.333 33.724 -25.853 1.00 22.62 370 TRP B O 1
ATOM 2567 N N . ILE B 1 153 ? 28.140 33.265 -27.123 1.00 21.30 371 ILE B N 1
ATOM 2568 C CA . ILE B 1 153 ? 28.377 31.950 -26.517 1.00 22.08 371 ILE B CA 1
ATOM 2569 C C . ILE B 1 153 ? 28.644 32.069 -25.012 1.00 24.00 371 ILE B C 1
ATOM 2570 O O . ILE B 1 153 ? 28.174 31.236 -24.238 1.00 23.70 371 ILE B O 1
ATOM 2575 N N . SER B 1 154 ? 29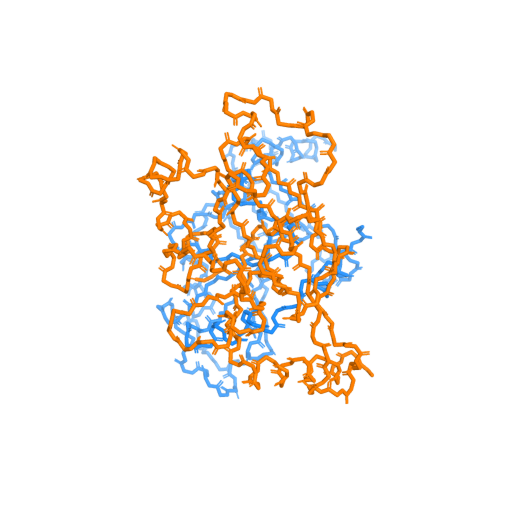.363 33.113 -24.603 1.00 25.70 372 SER B N 1
ATOM 2576 C CA . SER B 1 154 ? 29.654 33.324 -23.173 1.00 28.38 372 SER B CA 1
ATOM 2577 C C . SER B 1 154 ? 28.387 33.562 -22.328 1.00 29.96 372 SER B C 1
ATOM 2578 O O . SER B 1 154 ? 28.384 33.254 -21.136 1.00 34.22 372 SER B O 1
ATOM 2581 N N . LYS B 1 155 ? 27.326 34.090 -22.944 1.00 29.39 373 LYS B N 1
ATOM 2582 C CA . LYS B 1 155 ? 26.046 34.325 -22.262 1.00 32.32 373 LYS B CA 1
ATOM 2583 C C . LYS B 1 155 ? 25.049 33.167 -22.358 1.00 26.63 373 LYS B C 1
ATOM 2584 O O . LYS B 1 155 ? 24.036 33.188 -21.659 1.00 25.07 373 LYS B O 1
ATOM 2590 N N . TRP B 1 156 ? 25.319 32.166 -23.206 1.00 23.23 374 TRP B N 1
ATOM 2591 C CA . TRP B 1 156 ? 24.418 31.007 -23.339 1.00 21.51 374 TRP B CA 1
ATOM 2592 C C . TRP B 1 156 ? 24.251 30.281 -22.000 1.00 21.63 374 TRP B C 1
ATOM 2593 O O . TRP B 1 156 ? 25.238 29.907 -21.353 1.00 21.96 374 TRP B O 1
ATOM 2604 N N . ASP B 1 157 ? 22.994 30.082 -21.603 1.00 21.52 375 ASP B N 1
ATOM 2605 C CA . ASP B 1 157 ? 22.651 29.515 -20.307 1.00 22.75 375 ASP B CA 1
ATOM 2606 C C . ASP B 1 157 ? 22.071 28.113 -20.512 1.00 21.18 375 ASP B C 1
ATOM 2607 O O . ASP B 1 157 ? 20.925 27.963 -20.931 1.00 20.53 375 ASP B O 1
ATOM 2612 N N . LYS B 1 158 ? 22.886 27.100 -20.217 1.00 20.31 376 LYS B N 1
ATOM 2613 C CA . LYS B 1 158 ? 22.503 25.690 -20.381 1.00 21.15 376 LYS B CA 1
ATOM 2614 C C . LYS B 1 158 ? 21.292 25.310 -19.524 1.00 21.25 376 LYS B C 1
ATOM 2615 O O . LYS B 1 158 ? 20.428 24.549 -19.961 1.00 20.92 376 LYS B O 1
ATOM 2621 N N . GLN B 1 159 ? 21.224 25.858 -18.313 1.00 21.74 377 GLN B N 1
ATOM 2622 C CA . GLN B 1 159 ? 20.150 25.521 -17.379 1.00 22.85 377 GLN B CA 1
ATOM 2623 C C . GLN B 1 159 ? 18.818 26.083 -17.877 1.00 22.74 377 GLN B C 1
ATOM 2624 O O . GLN B 1 159 ? 17.797 25.396 -17.830 1.00 22.12 377 GLN B O 1
ATOM 2630 N N . LYS B 1 160 ? 18.837 27.321 -18.369 1.00 21.89 378 LYS B N 1
ATOM 2631 C CA . LYS B 1 160 ? 17.650 27.924 -18.984 1.00 24.32 378 LYS B CA 1
ATOM 2632 C C . LYS B 1 160 ? 17.221 27.148 -20.234 1.00 22.86 378 LYS B C 1
ATOM 2633 O O . LYS B 1 160 ? 16.027 26.984 -20.484 1.00 22.22 378 LYS B O 1
ATOM 2639 N N . ALA B 1 161 ? 18.190 26.663 -21.012 1.00 20.87 379 ALA B N 1
ATOM 2640 C CA . ALA B 1 161 ? 17.868 25.838 -22.180 1.00 19.32 379 ALA B CA 1
ATOM 2641 C C . ALA B 1 161 ? 17.132 24.556 -21.781 1.00 19.13 379 ALA B C 1
ATOM 2642 O O . ALA B 1 161 ? 16.084 24.230 -22.354 1.00 18.90 379 ALA B O 1
ATOM 2644 N N . LEU B 1 162 ? 17.652 23.852 -20.774 1.00 18.79 380 LEU B N 1
ATOM 2645 C CA . LEU B 1 162 ? 17.022 22.603 -20.322 1.00 19.96 380 LEU B CA 1
ATOM 2646 C C . LEU B 1 162 ? 15.629 22.853 -19.715 1.00 20.33 380 LEU B C 1
ATOM 2647 O O . LEU B 1 162 ? 14.726 22.023 -19.867 1.00 21.61 380 LEU B O 1
ATOM 2652 N N . GLU B 1 163 ? 15.455 24.006 -19.069 1.00 22.23 381 GLU B N 1
ATOM 2653 C CA . GLU B 1 163 ? 14.153 24.391 -18.493 1.00 24.35 381 GLU B CA 1
ATOM 2654 C C . GLU B 1 163 ? 13.061 24.696 -19.537 1.00 23.77 381 GLU B C 1
ATOM 2655 O O . GLU B 1 163 ? 11.877 24.640 -19.205 1.00 24.98 381 GLU B O 1
ATOM 2661 N N . ARG B 1 164 ? 13.444 25.003 -20.783 1.00 21.69 382 ARG B N 1
ATOM 2662 C CA . ARG B 1 164 ? 12.468 25.145 -21.888 1.00 21.69 382 ARG B CA 1
ATOM 2663 C C . ARG B 1 164 ? 11.779 23.826 -22.275 1.00 20.35 382 ARG B C 1
ATOM 2664 O O . ARG B 1 164 ? 10.722 23.841 -22.916 1.00 20.33 382 ARG B O 1
ATOM 2672 N N . ARG B 1 165 ? 12.369 22.695 -21.894 1.00 19.62 383 ARG B N 1
ATOM 2673 C CA . ARG B 1 165 ? 11.926 21.381 -22.346 1.00 20.71 383 ARG B CA 1
ATOM 2674 C C . ARG B 1 165 ? 10.773 20.862 -21.501 1.00 21.43 383 ARG B C 1
ATOM 2675 O O . ARG B 1 165 ? 10.625 21.239 -20.338 1.00 24.10 383 ARG B O 1
ATOM 2683 N N . SER B 1 166 ? 9.966 19.992 -22.099 1.00 22.11 384 SER B N 1
ATOM 2684 C CA . SER B 1 166 ? 8.823 19.384 -21.408 1.00 23.68 384 SER B CA 1
ATOM 2685 C C . SER B 1 166 ? 9.253 18.516 -20.223 1.00 28.54 384 SER B C 1
ATOM 2686 O O . SER B 1 166 ? 8.548 18.456 -19.210 1.00 31.03 384 SER B O 1
ATOM 2689 N N . VAL B 1 167 ? 10.403 17.857 -20.344 1.00 31.04 385 VAL B N 1
ATOM 2690 C CA . VAL B 1 167 ? 10.913 17.017 -19.259 1.00 31.31 385 VAL B CA 1
ATOM 2691 C C . VAL B 1 167 ? 12.414 17.216 -19.060 1.00 34.83 385 VAL B C 1
ATOM 2692 O O . VAL B 1 167 ? 12.903 17.186 -17.925 1.00 39.40 385 VAL B O 1
#

Foldseek 3Di:
DQLVVLVVVLCVVLVADEFEFDDDDPVCVVLDWAFPPSNDSPGWTWAKEWEAAPVQRDIDIGGTDTQQDFQLNVLCVVQVDDQVSRDDPPSVQSDSVQKWKWAAFPQQAIDTGDRGDGNSVVRRDPPRHGHHYSRHHYMYIYGPVCVVVVNVPRDSVVSVNRTPD/DVVLLVVLCVVLCVVLVADEFEFDDDDPCDVVAAWAFPDSNHSPGKTWFKEWEAAPVQRDIDIGRTDILQDFPLNVLCVVQVDDPPVRDDPPSVQSDSVFKWKWAAAPQQAIDTGDRGDGNSVVRRDPPRHGHHYPRHHYMYIYGPVCVVVVNVPRDSVVSVNRTPD

Nearest PDB structures (foldseek):
  6hfm-assembly1_A  TM=1.006E+00  e=7.458E-37  Saccharomyces cerevisiae
  6hft-assembly1_A  TM=9.965E-01  e=1.106E-34  Saccharomyces cerevisiae
  6hfo-assembly1_A  TM=7.469E-01  e=7.494E-09  Homo sapiens
  3ixs-assembly4_G  TM=6.662E-01  e=8.008E-04  Homo sapiens
  2c5l-assembly1_C  TM=6.924E-01  e=1.823E-03  Homo sapiens

Secondary structure (DSSP, 8-state):
-HHHHHHHHHHHHTT--EE-BSS--GGGTT---EESSTT-TTSPEEEEEEEEEGGGTEEEEEEEEETT-BHHHHHHHHHHS--TT--STTGGG-STTTEEEEEE-TTS-EEEPPTT-BHHHHHH-SSS---EETTBEEEEEEEHHHHHHHHHH--HHHHHHTB--/-HHHHHHHHHHHHHHTT--EE-BSS--GGGGSS--EESSTT-TTSPEEEEEEEEEGGGTEEEEEEEEETTSBHHHHHHHHHSS--TT--STTGGG-SGGGEEEEEE-TTS-EEEPPTT-BHHHHHH-SSS---EETTBEEEEEEEHHHHHHHHHH--HHHHHHTB--

GO terms:
  GO:0051879 Hsp90 protein binding (F, IDA)
  GO:0030544 Hsp70 protein binding (F, IDA)
  GO:0043022 ribosome binding (F, IDA)
  GO:0042026 protein refolding (P, IGI)
  GO:0005737 cytoplasm (C, IPI)
  GO:0006457 protein folding (P, IPI)
  GO:0005515 protein binding (F, IPI)